Protein AF-A0A927AW63-F1 (afdb_monomer_lite)

Structure (mmCIF, N/CA/C/O backbone):
data_AF-A0A927AW63-F1
#
_entry.id   AF-A0A927AW63-F1
#
loop_
_atom_site.group_PDB
_atom_site.id
_atom_site.type_symbol
_atom_site.label_atom_id
_atom_site.label_alt_id
_atom_site.label_comp_id
_atom_site.label_asym_id
_atom_site.label_entity_id
_atom_site.label_seq_id
_atom_site.pdbx_PDB_ins_code
_atom_site.Cartn_x
_atom_site.Cartn_y
_atom_site.Cartn_z
_atom_site.occupancy
_atom_site.B_iso_or_equiv
_atom_site.auth_seq_id
_atom_site.auth_comp_id
_atom_site.auth_asym_id
_atom_site.auth_atom_id
_atom_site.pdbx_PDB_model_num
ATOM 1 N N . MET A 1 1 ? 2.788 12.772 -14.347 1.00 64.94 1 MET A N 1
ATOM 2 C CA . MET A 1 1 ? 1.339 12.823 -13.992 1.00 64.94 1 MET A CA 1
ATOM 3 C C . MET A 1 1 ? 0.908 11.508 -13.335 1.00 64.94 1 MET A C 1
ATOM 5 O O . MET A 1 1 ? 1.281 10.463 -13.858 1.00 64.94 1 MET A O 1
ATOM 9 N N . ARG A 1 2 ? 0.151 11.534 -12.219 1.00 78.81 2 ARG A N 1
ATOM 10 C CA . ARG A 1 2 ? -0.370 10.318 -11.545 1.00 78.81 2 ARG A CA 1
ATOM 11 C C . ARG A 1 2 ? -1.381 9.602 -12.442 1.00 78.81 2 ARG A C 1
ATOM 13 O O . ARG A 1 2 ? -2.385 10.208 -12.834 1.00 78.81 2 ARG A O 1
ATOM 20 N N . VAL A 1 3 ? -1.120 8.336 -12.755 1.00 77.12 3 VAL A N 1
ATOM 21 C CA . VAL A 1 3 ? -1.904 7.550 -13.724 1.00 77.12 3 VAL A CA 1
ATOM 22 C C . VAL A 1 3 ? -2.997 6.714 -13.101 1.00 77.12 3 VAL A C 1
ATOM 24 O O . VAL A 1 3 ? -3.952 6.364 -13.788 1.00 77.12 3 VAL A O 1
ATOM 27 N N . ASN A 1 4 ? -2.878 6.386 -11.823 1.00 77.88 4 ASN A N 1
ATOM 28 C CA . ASN A 1 4 ? -3.846 5.562 -11.129 1.00 77.88 4 ASN A CA 1
ATOM 29 C C . ASN A 1 4 ? -4.798 6.407 -10.276 1.00 77.88 4 ASN A C 1
ATOM 31 O O . ASN A 1 4 ? -4.493 7.543 -9.895 1.00 77.88 4 ASN A O 1
ATOM 35 N N . ARG A 1 5 ? -5.994 5.868 -10.021 1.00 74.25 5 ARG A N 1
ATOM 36 C CA . ARG A 1 5 ? -6.869 6.401 -8.971 1.00 74.25 5 ARG A CA 1
ATOM 37 C C . ARG A 1 5 ? -6.217 6.176 -7.605 1.00 74.25 5 ARG A C 1
ATOM 39 O O . ARG A 1 5 ? -5.290 5.363 -7.515 1.00 74.25 5 ARG A O 1
ATOM 46 N N . PRO A 1 6 ? -6.693 6.864 -6.560 1.00 68.94 6 PRO A N 1
ATOM 47 C CA . PRO A 1 6 ? -5.995 6.813 -5.302 1.00 68.94 6 PRO A CA 1
ATOM 48 C C . PRO A 1 6 ? -5.941 5.417 -4.689 1.00 68.94 6 PRO A C 1
ATOM 50 O O . PRO A 1 6 ? -6.912 4.665 -4.680 1.00 68.94 6 PRO A O 1
ATOM 53 N N . ASN A 1 7 ? -4.753 5.077 -4.222 1.00 75.69 7 ASN A N 1
ATOM 54 C CA . ASN A 1 7 ? -4.377 3.830 -3.582 1.00 75.69 7 ASN A CA 1
ATOM 55 C C . ASN A 1 7 ? -3.157 4.122 -2.692 1.00 75.69 7 ASN A C 1
ATOM 57 O O . ASN A 1 7 ? -2.579 5.206 -2.776 1.00 75.69 7 ASN A O 1
ATOM 61 N N . LEU A 1 8 ? -2.754 3.168 -1.850 1.00 80.94 8 LEU A N 1
ATOM 62 C CA . LEU A 1 8 ? -1.583 3.367 -0.987 1.00 80.94 8 LEU A CA 1
ATOM 63 C C . LEU A 1 8 ? -0.296 3.613 -1.792 1.00 80.94 8 LEU A C 1
ATOM 65 O O . LEU A 1 8 ? 0.482 4.485 -1.424 1.00 80.94 8 LEU A O 1
ATOM 69 N N . LEU A 1 9 ? -0.083 2.882 -2.893 1.00 84.19 9 LEU A N 1
ATOM 70 C CA . LEU A 1 9 ? 1.076 3.061 -3.774 1.00 84.19 9 LEU A CA 1
ATOM 71 C C . LEU A 1 9 ? 0.678 3.767 -5.074 1.00 84.19 9 LEU A C 1
ATOM 73 O O . LEU A 1 9 ? 0.210 3.125 -6.020 1.00 84.19 9 LEU A O 1
ATOM 77 N N . SER A 1 10 ? 0.888 5.080 -5.130 1.00 83.44 10 SER A N 1
ATOM 78 C CA . SER A 1 10 ? 0.665 5.887 -6.335 1.00 83.44 10 SER A CA 1
ATOM 79 C C . SER A 1 10 ? 1.634 5.520 -7.457 1.00 83.44 10 SER A C 1
ATOM 81 O O . SER A 1 10 ? 2.796 5.215 -7.200 1.00 83.44 10 SER A O 1
ATOM 83 N N . TRP A 1 11 ? 1.163 5.617 -8.700 1.00 85.31 11 TRP A N 1
ATOM 84 C CA . TRP A 1 11 ? 1.951 5.376 -9.907 1.00 85.31 11 TRP A CA 1
ATOM 85 C C . TRP A 1 11 ? 1.859 6.564 -10.861 1.00 85.31 11 TRP A C 1
ATOM 87 O O . TRP A 1 11 ? 0.806 7.194 -11.008 1.00 85.31 11 TRP A O 1
ATOM 97 N N . TYR A 1 12 ? 2.951 6.840 -11.561 1.00 86.06 12 TYR A N 1
ATOM 98 C CA . TYR A 1 12 ? 3.107 7.959 -12.481 1.00 86.06 12 TYR A CA 1
ATOM 99 C C . TYR A 1 12 ? 3.615 7.439 -13.830 1.00 86.06 12 TYR A C 1
ATOM 101 O O . TYR A 1 12 ? 4.414 6.510 -13.875 1.00 86.06 12 TYR A O 1
ATOM 109 N N . ASN A 1 13 ? 3.138 8.017 -14.936 1.00 81.44 13 ASN A N 1
ATOM 110 C CA . ASN A 1 13 ? 3.731 7.753 -16.250 1.00 81.44 13 ASN A CA 1
ATOM 111 C C . ASN A 1 13 ? 4.994 8.600 -16.382 1.00 81.44 13 ASN A C 1
ATOM 113 O O . ASN A 1 13 ? 4.913 9.822 -16.201 1.00 81.44 13 ASN A O 1
ATOM 117 N N . THR A 1 14 ? 6.108 7.991 -16.764 1.00 67.38 14 THR A N 1
ATOM 118 C CA . THR A 1 14 ? 7.265 8.723 -17.282 1.00 67.38 14 THR A CA 1
ATOM 119 C C . THR A 1 14 ? 7.054 8.963 -18.773 1.00 67.38 14 THR A C 1
ATOM 121 O O . THR A 1 14 ? 7.682 8.342 -19.623 1.00 67.38 14 THR A O 1
ATOM 124 N N . ALA A 1 15 ? 6.158 9.894 -19.112 1.00 54.22 15 ALA A N 1
ATOM 125 C CA . ALA A 1 15 ? 6.388 10.657 -20.338 1.00 54.22 15 ALA A CA 1
ATOM 126 C C . ALA A 1 15 ? 7.723 11.414 -20.161 1.00 54.22 15 ALA A C 1
ATOM 128 O O . ALA A 1 15 ? 8.072 11.695 -19.010 1.00 54.22 15 ALA A O 1
ATOM 129 N N . PRO A 1 16 ? 8.483 11.729 -21.227 1.00 40.88 16 PRO A N 1
ATOM 130 C CA . PRO A 1 16 ? 9.688 12.543 -21.105 1.00 40.88 16 PRO A CA 1
ATOM 131 C C . PRO A 1 16 ? 9.292 13.933 -20.598 1.00 40.88 16 PRO A C 1
ATOM 133 O O . PRO A 1 16 ? 8.951 14.829 -21.363 1.00 40.88 16 PRO A O 1
ATOM 136 N N . ASP A 1 17 ? 9.272 14.081 -19.281 1.00 38.41 17 ASP A N 1
ATOM 137 C CA . ASP A 1 17 ? 9.046 15.333 -18.593 1.00 38.41 17 ASP A CA 1
ATOM 138 C C . ASP A 1 17 ? 10.437 15.916 -18.347 1.00 38.41 17 ASP A C 1
ATOM 140 O O . ASP A 1 17 ? 11.196 15.445 -17.503 1.00 38.41 17 ASP A O 1
ATOM 144 N N . THR A 1 18 ? 10.820 16.896 -19.168 1.00 38.38 18 THR A N 1
ATOM 145 C CA . THR A 1 18 ? 12.097 17.624 -19.056 1.00 38.38 18 THR A CA 1
ATOM 146 C C . THR A 1 18 ? 12.129 18.559 -17.848 1.00 38.38 18 THR A C 1
ATOM 148 O O . THR A 1 18 ? 13.105 19.281 -17.642 1.00 38.38 18 THR A O 1
ATOM 151 N N . THR A 1 19 ? 11.053 18.593 -17.065 1.00 37.53 19 THR A N 1
ATOM 152 C CA . THR A 1 19 ? 10.973 19.375 -15.842 1.00 37.53 19 THR A CA 1
ATOM 153 C C . THR A 1 19 ? 11.845 18.703 -14.789 1.00 37.53 19 THR A C 1
ATOM 155 O O . THR A 1 19 ? 11.589 17.571 -14.380 1.00 37.53 19 THR A O 1
ATOM 158 N N . SER A 1 20 ? 12.899 19.390 -14.351 1.00 33.84 20 SER A N 1
ATOM 159 C CA . SER A 1 20 ? 13.714 18.941 -13.228 1.00 33.84 20 SER A CA 1
ATOM 160 C C . SER A 1 20 ? 12.808 18.646 -12.033 1.00 33.84 20 SER A C 1
ATOM 162 O O . SER A 1 20 ? 12.012 19.489 -11.610 1.00 33.84 20 SER A O 1
ATOM 164 N N . LEU A 1 21 ? 12.915 17.423 -11.505 1.00 36.47 21 LEU A N 1
ATOM 165 C CA . LEU A 1 21 ? 12.185 17.017 -10.311 1.00 36.47 21 LEU A CA 1
ATOM 166 C C . LEU A 1 21 ? 12.480 18.026 -9.186 1.00 36.47 21 LEU A C 1
ATOM 168 O O . LEU A 1 21 ? 13.644 18.402 -9.004 1.00 36.47 21 LEU A O 1
ATOM 172 N N . PRO A 1 22 ? 11.466 18.485 -8.432 1.00 32.94 22 PRO A N 1
ATOM 173 C CA . PRO A 1 22 ? 11.695 19.390 -7.319 1.00 32.94 22 PRO A CA 1
ATOM 174 C C . PRO A 1 22 ? 12.711 18.784 -6.346 1.00 32.94 22 PRO A C 1
ATOM 176 O O . PRO A 1 22 ? 12.619 17.623 -5.942 1.00 32.94 22 PRO A O 1
ATOM 179 N N . THR A 1 23 ? 13.705 19.594 -5.987 1.00 32.44 23 THR A N 1
ATOM 180 C CA . THR A 1 23 ? 14.792 19.230 -5.081 1.00 32.44 23 THR A CA 1
ATOM 181 C C . THR A 1 23 ? 14.291 18.812 -3.699 1.00 32.44 23 THR A C 1
ATOM 183 O O . THR A 1 23 ? 13.334 19.363 -3.155 1.00 32.44 23 THR A O 1
ATOM 186 N N . PHE A 1 24 ? 15.014 17.843 -3.140 1.00 35.22 24 PHE A N 1
ATOM 187 C CA . PHE A 1 24 ? 14.867 17.206 -1.833 1.00 35.22 24 PHE A CA 1
ATOM 188 C C . PHE A 1 24 ? 14.360 18.134 -0.708 1.00 35.22 24 PHE A C 1
ATOM 190 O O . PHE A 1 24 ? 15.001 19.133 -0.383 1.00 35.22 24 PHE A O 1
ATOM 197 N N . ARG A 1 25 ? 13.272 17.738 -0.027 1.00 42.78 25 ARG A N 1
ATOM 198 C CA . ARG A 1 25 ? 13.030 18.128 1.373 1.00 42.78 25 ARG A CA 1
ATOM 199 C C . ARG A 1 25 ? 13.503 16.981 2.267 1.00 42.78 25 ARG A C 1
ATOM 201 O O . ARG A 1 25 ? 13.166 15.825 2.031 1.00 42.78 25 ARG A O 1
ATOM 208 N N . SER A 1 26 ? 14.266 17.286 3.313 1.00 38.34 26 SER A N 1
ATOM 209 C CA . SER A 1 26 ? 14.768 16.297 4.283 1.00 38.34 26 SER A CA 1
ATOM 210 C C . SER A 1 26 ? 13.676 15.463 4.957 1.00 38.34 26 SER A C 1
ATOM 212 O O . SER A 1 26 ? 13.957 14.363 5.426 1.00 38.34 26 SER A O 1
ATOM 214 N N . ASP A 1 27 ? 12.432 15.943 4.939 1.00 47.03 27 ASP A N 1
ATOM 215 C CA . ASP A 1 27 ? 11.286 15.297 5.576 1.00 47.03 27 ASP A CA 1
ATOM 216 C C . ASP A 1 27 ? 10.521 14.310 4.674 1.00 47.03 27 ASP A C 1
ATOM 218 O O . ASP A 1 27 ? 9.652 13.597 5.172 1.00 47.03 27 ASP A O 1
ATOM 222 N N . CYS A 1 28 ? 10.859 14.191 3.380 1.00 50.50 28 CYS A N 1
ATOM 223 C CA . CYS A 1 28 ? 10.163 13.290 2.443 1.00 50.50 28 CYS A CA 1
ATOM 224 C C . CYS A 1 28 ? 10.244 11.807 2.840 1.00 50.50 28 CYS A C 1
ATOM 226 O O . CYS A 1 28 ? 9.357 11.036 2.490 1.00 50.50 28 CYS A O 1
ATOM 228 N N . ARG A 1 29 ? 11.275 11.400 3.598 1.00 56.09 29 ARG A N 1
ATOM 229 C CA . ARG A 1 29 ? 11.412 10.017 4.097 1.00 56.09 29 ARG A CA 1
ATOM 230 C C . ARG A 1 29 ? 10.207 9.590 4.936 1.00 56.09 29 ARG A C 1
ATOM 232 O O . ARG A 1 29 ? 9.755 8.460 4.838 1.00 56.09 29 ARG A O 1
ATOM 239 N N . LYS A 1 30 ? 9.643 10.507 5.730 1.00 56.97 30 LYS A N 1
ATOM 240 C CA . LYS A 1 30 ? 8.526 10.208 6.643 1.00 56.97 30 LYS A CA 1
ATOM 241 C C . LYS A 1 30 ? 7.179 10.037 5.936 1.00 56.97 30 LYS A C 1
ATOM 243 O O . LYS A 1 30 ? 6.277 9.461 6.540 1.00 56.97 30 LYS A O 1
ATOM 248 N N . ALA A 1 31 ? 7.087 10.491 4.685 1.00 59.59 31 ALA A N 1
ATOM 249 C CA . ALA A 1 31 ? 5.899 10.415 3.842 1.00 59.59 31 ALA A CA 1
ATOM 250 C C . ALA A 1 31 ? 5.921 9.237 2.852 1.00 59.59 31 ALA A C 1
ATOM 252 O O . ALA A 1 31 ? 4.933 9.009 2.165 1.00 59.59 31 ALA A O 1
ATOM 253 N N . ALA A 1 32 ? 7.022 8.487 2.770 1.00 75.00 32 ALA A N 1
ATOM 254 C CA . ALA A 1 32 ? 7.127 7.324 1.898 1.00 75.00 32 ALA A CA 1
ATOM 255 C C . ALA A 1 32 ? 6.465 6.084 2.523 1.00 75.00 32 ALA A C 1
ATOM 257 O O . ALA A 1 32 ? 6.460 5.908 3.748 1.00 75.00 32 ALA A O 1
ATOM 258 N N . LEU A 1 33 ? 5.960 5.182 1.675 1.00 87.50 33 LEU A N 1
ATOM 259 C CA . LEU A 1 33 ? 5.702 3.807 2.108 1.00 87.50 33 LEU A CA 1
ATOM 260 C C . LEU A 1 33 ? 7.023 3.134 2.489 1.00 87.50 33 LEU A C 1
ATOM 262 O O . LEU A 1 33 ? 8.087 3.525 2.018 1.00 87.50 33 LEU A O 1
ATOM 266 N N . ILE A 1 34 ? 6.956 2.114 3.335 1.00 90.81 34 ILE A N 1
ATOM 267 C CA . ILE A 1 34 ? 8.130 1.373 3.793 1.00 90.81 34 ILE A CA 1
ATOM 268 C C . ILE A 1 34 ? 8.188 0.023 3.089 1.00 90.81 34 ILE A C 1
ATOM 270 O O . ILE A 1 34 ? 7.161 -0.607 2.854 1.00 90.81 34 ILE A O 1
ATOM 274 N N . THR A 1 35 ? 9.401 -0.444 2.833 1.00 93.94 35 THR A N 1
ATOM 275 C CA . THR A 1 35 ? 9.707 -1.853 2.588 1.00 93.94 35 THR A CA 1
ATOM 276 C C . THR A 1 35 ? 11.014 -2.215 3.303 1.00 93.94 35 THR A C 1
ATOM 278 O O . THR A 1 35 ? 11.728 -1.346 3.807 1.00 93.94 35 THR A O 1
ATOM 281 N N . TYR A 1 36 ? 11.351 -3.495 3.358 1.00 93.69 36 TYR A N 1
ATOM 282 C CA . TYR A 1 36 ? 12.682 -3.967 3.741 1.00 93.69 36 TYR A CA 1
ATOM 283 C C . TYR A 1 36 ? 13.119 -5.098 2.804 1.00 93.69 36 TYR A C 1
ATOM 285 O O . TYR A 1 36 ? 12.289 -5.674 2.102 1.00 93.69 36 TYR A O 1
ATOM 293 N N . ILE A 1 37 ? 14.412 -5.421 2.789 1.00 94.94 37 ILE A N 1
ATOM 294 C CA . ILE A 1 37 ? 14.987 -6.475 1.935 1.00 94.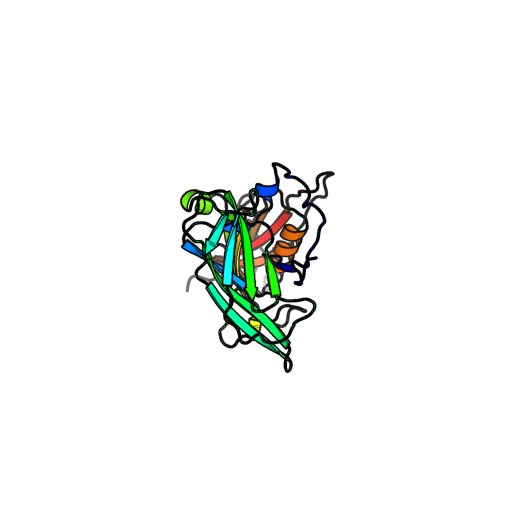94 37 ILE A CA 1
ATOM 295 C C . ILE A 1 37 ? 14.237 -7.803 2.131 1.00 94.94 37 ILE A C 1
ATOM 297 O O . ILE A 1 37 ? 14.070 -8.278 3.255 1.00 94.94 37 ILE A O 1
ATOM 301 N N . GLY A 1 38 ? 13.780 -8.410 1.036 1.00 93.75 38 GLY A N 1
ATOM 302 C CA . GLY A 1 38 ? 13.005 -9.651 1.052 1.00 93.75 38 GLY A CA 1
ATOM 303 C C . GLY A 1 38 ? 11.518 -9.490 1.403 1.00 93.75 38 GLY A C 1
ATOM 304 O O . GLY A 1 38 ? 10.794 -10.484 1.448 1.00 93.75 38 GLY A O 1
ATOM 305 N N . GLU A 1 39 ? 11.022 -8.274 1.649 1.00 94.62 39 GLU A N 1
ATOM 306 C CA . GLU A 1 39 ? 9.583 -8.029 1.759 1.00 94.62 39 GLU A CA 1
ATOM 307 C C . GLU A 1 39 ? 8.920 -8.038 0.377 1.00 94.62 39 GLU A C 1
ATOM 309 O O . GLU A 1 39 ? 9.427 -7.456 -0.583 1.00 94.62 39 GLU A O 1
ATOM 314 N N . VAL A 1 40 ? 7.759 -8.691 0.286 1.00 94.81 40 VAL A N 1
ATOM 315 C CA . VAL A 1 40 ? 6.933 -8.690 -0.923 1.00 94.81 40 VAL A CA 1
ATOM 316 C C . VAL A 1 40 ? 5.905 -7.568 -0.835 1.00 94.81 40 VAL A C 1
ATOM 318 O O . VAL A 1 40 ? 5.049 -7.569 0.055 1.00 94.81 40 VAL A O 1
ATOM 321 N N . THR A 1 41 ? 5.958 -6.657 -1.802 1.00 94.88 41 THR A N 1
ATOM 322 C CA . THR A 1 41 ? 4.900 -5.678 -2.070 1.00 94.88 41 THR A CA 1
ATOM 323 C C . THR A 1 41 ? 3.932 -6.273 -3.082 1.00 94.88 41 THR A C 1
ATOM 325 O O . THR A 1 41 ? 4.355 -6.689 -4.157 1.00 94.88 41 THR A O 1
ATOM 328 N N . GLN A 1 42 ? 2.638 -6.306 -2.763 1.00 93.94 42 GLN A N 1
ATOM 329 C CA . GLN A 1 42 ? 1.595 -6.729 -3.704 1.00 93.94 42 GLN A CA 1
ATOM 330 C C . GLN A 1 42 ? 0.702 -5.549 -4.027 1.00 93.94 42 GLN A C 1
ATOM 332 O O . GLN A 1 42 ? 0.172 -4.898 -3.128 1.00 93.94 42 GLN A O 1
ATOM 337 N N . PHE A 1 43 ? 0.533 -5.261 -5.308 1.00 91.69 43 PHE A N 1
ATOM 338 C CA . PHE A 1 43 ? -0.163 -4.066 -5.748 1.00 91.69 43 PHE A CA 1
ATOM 339 C C . PHE A 1 43 ? -1.143 -4.366 -6.874 1.00 91.69 43 PHE A C 1
ATOM 341 O O . PHE A 1 43 ? -1.054 -5.376 -7.569 1.00 91.69 43 PHE A O 1
ATOM 348 N N . TYR A 1 44 ? -2.067 -3.435 -7.061 1.00 89.88 44 TYR A N 1
ATOM 349 C CA . TYR A 1 44 ? -2.925 -3.356 -8.228 1.00 89.88 44 TYR A CA 1
ATOM 350 C C . TYR A 1 44 ? -2.905 -1.913 -8.739 1.00 89.88 44 TYR A C 1
ATOM 352 O O . TYR A 1 44 ? -3.168 -0.968 -7.982 1.00 89.88 44 TYR A O 1
ATOM 360 N N . MET A 1 45 ? -2.572 -1.722 -10.015 1.00 89.06 45 MET A N 1
ATOM 361 C CA . MET A 1 45 ? -2.553 -0.410 -10.659 1.00 89.06 45 MET A CA 1
ATOM 362 C C . MET A 1 45 ? -3.921 -0.113 -11.241 1.00 89.06 45 MET A C 1
ATOM 364 O O . MET A 1 45 ? -4.206 -0.403 -12.396 1.00 89.06 45 MET A O 1
ATOM 368 N N . ASN A 1 46 ? -4.773 0.527 -10.450 1.00 84.00 46 ASN A N 1
ATOM 369 C CA . ASN A 1 46 ? -6.070 0.956 -10.944 1.00 84.00 46 ASN A CA 1
ATOM 370 C C . ASN A 1 46 ? -5.943 2.214 -11.821 1.00 84.00 46 ASN A C 1
ATOM 372 O O . ASN A 1 46 ? -6.124 3.338 -11.340 1.00 84.00 46 ASN A O 1
ATOM 376 N N . LEU A 1 47 ? -5.577 2.027 -13.090 1.00 85.00 47 LEU A N 1
ATOM 377 C CA . LEU A 1 47 ? -5.337 3.114 -14.034 1.00 85.00 47 LEU A CA 1
ATOM 378 C C . LEU A 1 47 ? -6.617 3.931 -14.258 1.00 85.00 47 LEU A C 1
ATOM 380 O O . LEU A 1 47 ? -7.715 3.391 -14.390 1.00 85.00 47 LEU A O 1
ATOM 384 N N . LYS A 1 48 ? -6.475 5.260 -14.318 1.00 80.81 48 LYS A N 1
ATOM 385 C CA . LYS A 1 48 ? -7.558 6.183 -14.700 1.00 80.81 48 LYS A CA 1
ATOM 386 C C . LYS A 1 48 ? -8.008 5.928 -16.135 1.00 80.81 48 LYS A C 1
ATOM 388 O O . LYS A 1 48 ? -9.201 5.952 -16.413 1.00 80.81 48 LYS A O 1
ATOM 393 N N . THR A 1 49 ? -7.034 5.650 -16.997 1.00 82.31 49 THR A N 1
ATOM 394 C CA . THR A 1 49 ? -7.224 5.238 -18.385 1.00 82.31 49 THR A CA 1
ATOM 395 C C . THR A 1 49 ? -6.495 3.910 -18.561 1.00 82.31 49 THR A C 1
ATOM 397 O O . THR A 1 49 ? -5.276 3.916 -18.768 1.00 82.31 49 THR A O 1
ATOM 400 N N . PRO A 1 50 ? -7.200 2.774 -18.406 1.00 82.38 50 PRO A N 1
ATOM 401 C CA . PRO A 1 50 ? -6.649 1.459 -18.700 1.00 82.38 50 PRO A CA 1
ATOM 402 C C . PRO A 1 50 ? -6.095 1.429 -20.133 1.00 82.38 50 PRO A C 1
ATOM 404 O O . PRO A 1 50 ? -6.515 2.213 -20.987 1.00 82.38 50 PRO A O 1
ATOM 407 N N . GLY A 1 51 ? -5.102 0.585 -20.405 1.00 78.75 51 GLY A N 1
ATOM 408 C CA . GLY A 1 51 ? -4.480 0.545 -21.733 1.00 78.75 51 GLY A CA 1
ATOM 409 C C . GLY A 1 51 ? -4.385 -0.850 -22.319 1.00 78.75 51 GLY A C 1
ATOM 410 O O . GLY A 1 51 ? -4.851 -1.783 -21.683 1.00 78.75 51 GLY A O 1
ATOM 411 N N . PRO A 1 52 ? -3.821 -1.004 -23.525 1.00 80.12 52 PRO A N 1
ATOM 412 C CA . PRO A 1 52 ? -3.797 -2.289 -24.188 1.00 80.12 52 PRO A CA 1
ATOM 413 C C . PRO A 1 52 ? -2.966 -3.300 -23.412 1.00 80.12 52 PRO A C 1
ATOM 415 O O . PRO A 1 52 ? -1.985 -2.945 -22.754 1.00 80.12 52 PRO A O 1
ATOM 418 N N . VAL A 1 53 ? -3.372 -4.560 -23.542 1.00 76.19 53 VAL A N 1
ATOM 419 C CA . VAL A 1 53 ? -2.575 -5.704 -23.109 1.00 76.19 53 VAL A CA 1
ATOM 420 C C . VAL A 1 53 ? -1.273 -5.689 -23.905 1.00 76.19 53 VAL A C 1
ATOM 422 O O . VAL A 1 53 ? -1.291 -5.591 -25.134 1.00 76.19 53 VAL A O 1
ATOM 425 N N . VAL A 1 54 ? -0.151 -5.747 -23.197 1.00 75.81 54 VAL A N 1
ATOM 426 C CA . VAL A 1 54 ? 1.187 -5.816 -23.789 1.00 75.81 54 VAL A CA 1
ATOM 427 C C . VAL A 1 54 ? 1.636 -7.275 -23.745 1.00 75.81 54 VAL A C 1
ATOM 429 O O . VAL A 1 54 ? 1.446 -7.932 -22.727 1.00 75.81 54 VAL A O 1
ATOM 432 N N . ALA A 1 55 ? 2.170 -7.791 -24.853 1.00 74.75 55 ALA A N 1
ATOM 433 C CA . ALA A 1 55 ? 2.603 -9.189 -24.953 1.00 74.75 55 ALA A CA 1
ATOM 434 C C . ALA A 1 55 ? 4.027 -9.430 -24.423 1.00 74.75 55 ALA A C 1
ATOM 436 O O . ALA A 1 55 ? 4.390 -10.574 -24.177 1.00 74.75 55 ALA A O 1
ATOM 437 N N . ASP A 1 56 ? 4.821 -8.366 -24.286 1.00 83.00 56 ASP A N 1
ATOM 438 C CA . ASP A 1 56 ? 6.197 -8.431 -23.789 1.00 83.00 56 ASP A CA 1
ATOM 439 C C . ASP A 1 56 ? 6.233 -8.795 -22.300 1.00 83.00 56 ASP A C 1
ATOM 441 O O . ASP A 1 56 ? 5.263 -8.551 -21.584 1.00 83.00 56 ASP A O 1
ATOM 445 N N . ASP A 1 57 ? 7.360 -9.309 -21.813 1.00 87.31 57 ASP A N 1
ATOM 446 C CA . ASP A 1 57 ? 7.578 -9.483 -20.377 1.00 87.31 57 ASP A CA 1
ATOM 447 C C . ASP A 1 57 ? 7.928 -8.134 -19.720 1.00 87.31 57 ASP A C 1
ATOM 449 O O . ASP A 1 57 ? 8.667 -7.330 -20.303 1.00 87.31 57 ASP A O 1
ATOM 453 N N . PRO A 1 58 ? 7.417 -7.844 -18.512 1.00 91.00 58 PRO A N 1
ATOM 454 C CA . PRO A 1 58 ? 7.775 -6.629 -17.804 1.00 91.00 58 PRO A CA 1
ATOM 455 C C . PRO A 1 58 ? 9.162 -6.728 -17.176 1.00 91.00 58 PRO A C 1
ATOM 457 O O . PRO A 1 58 ? 9.488 -7.691 -16.484 1.00 91.00 58 PRO A O 1
ATOM 460 N N . THR A 1 59 ? 9.926 -5.649 -17.291 1.00 92.69 59 THR A N 1
ATOM 461 C CA . THR A 1 59 ? 11.144 -5.432 -16.513 1.00 92.69 59 THR A CA 1
ATOM 462 C C . THR A 1 59 ? 10.817 -4.569 -15.304 1.00 92.69 59 THR A C 1
ATOM 464 O O . THR A 1 59 ? 10.299 -3.457 -15.437 1.00 92.69 59 THR A O 1
ATOM 467 N N . VAL A 1 60 ? 11.144 -5.060 -14.110 1.00 94.50 60 VAL A N 1
ATOM 468 C CA . VAL A 1 60 ? 10.972 -4.310 -12.864 1.00 94.50 60 VAL A CA 1
ATOM 469 C C . VAL A 1 60 ? 12.333 -3.990 -12.271 1.00 94.50 60 VAL A C 1
ATOM 471 O O . VAL A 1 60 ? 13.185 -4.862 -12.108 1.00 94.50 60 VAL A O 1
ATOM 474 N N . THR A 1 61 ? 12.534 -2.721 -11.930 1.00 95.00 61 THR A N 1
ATOM 475 C CA . THR A 1 61 ? 13.744 -2.245 -11.262 1.00 95.00 61 THR A CA 1
ATOM 476 C C . THR A 1 61 ? 13.395 -1.403 -10.044 1.00 95.00 61 THR A C 1
ATOM 478 O O . THR A 1 61 ? 12.365 -0.727 -9.991 1.00 95.00 61 THR A O 1
ATOM 481 N N . LEU A 1 62 ? 14.267 -1.450 -9.043 1.00 94.12 62 LEU A N 1
ATOM 482 C CA . LEU A 1 62 ? 14.244 -0.559 -7.896 1.00 94.12 62 LEU A CA 1
ATOM 483 C C . LEU A 1 62 ? 15.327 0.494 -8.112 1.00 94.12 62 LEU A C 1
ATOM 485 O O . LEU A 1 62 ? 16.509 0.158 -8.169 1.00 94.12 62 LEU A O 1
ATOM 489 N N . VAL A 1 63 ? 14.926 1.755 -8.260 1.00 91.56 63 VAL A N 1
ATOM 490 C CA . VAL A 1 63 ? 15.846 2.841 -8.621 1.00 91.56 63 VAL A CA 1
ATOM 491 C C . VAL A 1 63 ? 16.051 3.767 -7.434 1.00 91.56 63 VAL A C 1
ATOM 493 O O . VAL A 1 63 ? 15.086 4.216 -6.810 1.00 91.56 63 VAL A O 1
ATOM 496 N N . GLU A 1 64 ? 17.310 4.057 -7.104 1.00 88.81 64 GLU A N 1
ATOM 497 C CA . GLU A 1 64 ? 17.637 4.984 -6.021 1.00 88.81 64 GLU A CA 1
ATOM 498 C C . GLU A 1 64 ? 17.119 6.394 -6.343 1.00 88.81 64 GLU A C 1
ATOM 500 O O . GLU A 1 64 ? 17.460 6.996 -7.363 1.00 88.81 64 GLU A O 1
ATOM 505 N N . TYR A 1 65 ? 16.320 6.961 -5.435 1.00 82.38 65 TYR A N 1
ATOM 506 C CA . TYR A 1 65 ? 15.604 8.217 -5.663 1.00 82.38 65 TYR A CA 1
ATOM 507 C C . TYR A 1 65 ? 16.540 9.416 -5.881 1.00 82.38 65 TYR A C 1
ATOM 509 O O . TYR A 1 65 ? 16.199 10.354 -6.596 1.00 82.38 65 TYR A O 1
ATOM 517 N N . ARG A 1 66 ? 17.718 9.416 -5.240 1.00 75.62 66 ARG A N 1
ATOM 518 C CA . ARG A 1 66 ? 18.649 10.559 -5.254 1.00 75.62 66 ARG A CA 1
ATOM 519 C C . ARG A 1 66 ? 19.551 10.595 -6.474 1.00 75.62 66 ARG A C 1
ATOM 521 O O . ARG A 1 66 ? 19.806 11.670 -7.004 1.00 75.62 66 ARG A O 1
ATOM 528 N N . THR A 1 67 ? 20.089 9.445 -6.853 1.00 68.94 67 THR A N 1
ATOM 529 C CA . THR A 1 67 ? 21.076 9.351 -7.930 1.00 68.94 67 THR A CA 1
ATOM 530 C C . THR A 1 67 ? 20.408 9.047 -9.263 1.00 68.94 67 THR A C 1
ATOM 532 O O . THR A 1 67 ? 20.995 9.337 -10.300 1.00 68.94 67 THR A O 1
ATOM 535 N N . GLY A 1 68 ? 19.198 8.466 -9.251 1.00 65.81 68 GLY A N 1
ATOM 536 C CA . GLY A 1 68 ? 18.434 8.081 -10.441 1.00 65.81 68 GLY A CA 1
ATOM 537 C C . GLY A 1 68 ? 19.124 7.043 -11.334 1.00 65.81 68 GLY A C 1
ATOM 538 O O . GLY A 1 68 ? 18.548 6.641 -12.339 1.00 65.81 68 GLY A O 1
ATOM 539 N N . GLY A 1 69 ? 20.351 6.637 -10.991 1.00 60.59 69 GLY A N 1
ATOM 540 C CA . GLY A 1 69 ? 21.247 5.876 -11.855 1.00 60.59 69 GLY A CA 1
ATOM 541 C C . GLY A 1 69 ? 21.579 4.483 -11.335 1.00 60.59 69 GLY A C 1
ATOM 542 O O . GLY A 1 69 ? 21.928 3.621 -12.134 1.00 60.59 69 GLY A O 1
ATOM 543 N N . VAL A 1 70 ? 21.442 4.227 -10.028 1.00 73.00 70 VAL A N 1
ATOM 544 C CA . VAL A 1 70 ? 21.578 2.870 -9.484 1.00 73.00 70 VAL A CA 1
ATOM 545 C C . VAL A 1 70 ? 20.206 2.209 -9.516 1.00 73.00 70 VAL A C 1
ATOM 547 O O . VAL A 1 70 ? 19.342 2.504 -8.688 1.00 73.00 70 VAL A O 1
ATOM 550 N N . ALA A 1 71 ? 20.008 1.360 -10.520 1.00 84.50 71 ALA A N 1
ATOM 551 C CA . ALA A 1 71 ? 18.839 0.509 -10.667 1.00 84.50 71 ALA A CA 1
ATOM 552 C C . ALA A 1 71 ? 19.234 -0.935 -10.347 1.00 84.50 71 ALA A C 1
ATOM 554 O O . ALA A 1 71 ? 20.185 -1.460 -10.924 1.00 84.50 71 ALA A O 1
ATOM 555 N N . THR A 1 72 ? 18.499 -1.566 -9.440 1.00 92.12 72 THR A N 1
ATOM 556 C CA . THR A 1 72 ? 18.652 -2.989 -9.125 1.00 92.12 72 THR A CA 1
ATOM 557 C C . THR A 1 72 ? 17.484 -3.745 -9.737 1.00 92.12 72 THR A C 1
ATOM 559 O O . THR A 1 72 ? 16.338 -3.325 -9.570 1.00 92.12 72 THR A O 1
ATOM 562 N N . GLU A 1 73 ? 17.750 -4.841 -10.445 1.00 93.75 73 GLU A N 1
ATOM 563 C CA . GLU A 1 73 ? 16.691 -5.716 -10.955 1.00 93.75 73 GLU A CA 1
ATOM 564 C C . GLU A 1 73 ? 15.879 -6.322 -9.807 1.00 93.75 73 GLU A C 1
ATOM 566 O O . GLU A 1 73 ? 16.399 -6.653 -8.738 1.00 93.75 73 GLU A O 1
ATOM 571 N N . VAL A 1 74 ? 14.575 -6.438 -10.030 1.00 94.69 74 VAL A N 1
ATOM 572 C CA . VAL A 1 74 ? 13.603 -6.867 -9.030 1.00 94.69 74 VAL A CA 1
ATOM 573 C C . VAL A 1 74 ? 12.944 -8.142 -9.521 1.00 94.69 74 VAL A C 1
ATOM 575 O O . VAL A 1 74 ? 12.381 -8.175 -10.612 1.00 94.69 74 VAL A O 1
ATOM 578 N N . SER A 1 75 ? 12.946 -9.177 -8.682 1.00 93.94 75 SER A N 1
ATOM 579 C CA . SER A 1 75 ? 12.096 -10.342 -8.917 1.00 93.94 75 SER A CA 1
ATOM 580 C C . SER A 1 75 ? 10.638 -9.918 -8.761 1.00 93.94 75 SER A C 1
ATOM 582 O O . SER A 1 75 ? 10.209 -9.539 -7.666 1.00 93.94 75 SER A O 1
ATOM 584 N N . ALA A 1 76 ? 9.880 -9.991 -9.849 1.00 94.00 76 ALA A N 1
ATOM 585 C CA . ALA A 1 76 ? 8.478 -9.615 -9.885 1.00 94.00 76 ALA A CA 1
ATOM 586 C C . ALA A 1 76 ? 7.650 -10.668 -10.624 1.00 94.00 76 ALA A C 1
ATOM 588 O O . ALA A 1 76 ? 8.124 -11.293 -11.567 1.00 94.00 76 ALA A O 1
ATOM 589 N N . ASP A 1 77 ? 6.412 -10.837 -10.179 1.00 93.00 77 ASP A N 1
ATOM 590 C CA . ASP A 1 77 ? 5.390 -11.641 -10.844 1.00 93.00 77 ASP A CA 1
ATOM 591 C C . ASP A 1 77 ? 4.225 -10.706 -11.155 1.00 93.00 77 ASP A C 1
ATOM 593 O O . ASP A 1 77 ? 3.495 -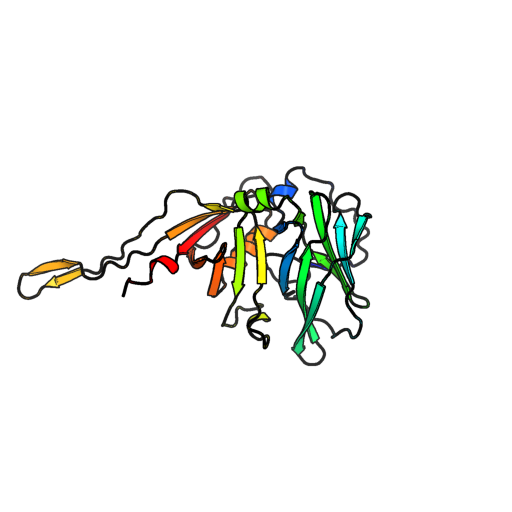10.298 -10.243 1.00 93.00 77 ASP A O 1
ATOM 597 N N . LEU A 1 78 ? 4.146 -10.267 -12.412 1.00 91.25 78 LEU A N 1
ATOM 598 C CA . LEU A 1 78 ? 3.199 -9.260 -12.872 1.00 91.25 78 LEU A CA 1
ATOM 599 C C . LEU A 1 78 ? 2.248 -9.850 -13.911 1.00 91.25 78 LEU A C 1
ATOM 601 O O . LEU A 1 78 ? 2.653 -10.583 -14.808 1.00 91.25 78 LEU A O 1
ATOM 605 N N . GLY A 1 79 ? 0.983 -9.454 -13.822 1.00 88.75 79 GLY A N 1
ATOM 606 C CA . GLY A 1 79 ? -0.070 -9.838 -14.750 1.00 88.75 79 GLY A CA 1
ATOM 607 C C . GLY A 1 79 ? -0.916 -8.651 -15.196 1.00 88.75 79 GLY A C 1
ATOM 608 O O . GLY A 1 79 ? -0.798 -7.527 -14.694 1.00 88.75 79 GLY A O 1
ATOM 609 N N . PHE A 1 80 ? -1.805 -8.928 -16.147 1.00 87.56 80 PHE A N 1
ATOM 610 C CA . PHE A 1 80 ? -2.829 -7.996 -16.595 1.00 87.56 80 PHE A CA 1
ATOM 611 C C . PHE A 1 80 ? -4.210 -8.482 -16.187 1.00 87.56 80 PHE A C 1
ATOM 613 O O . PHE A 1 80 ? -4.612 -9.599 -16.497 1.00 87.56 80 PHE A O 1
ATOM 620 N N . ASP A 1 81 ? -4.947 -7.600 -15.528 1.00 86.75 81 ASP A N 1
ATOM 621 C CA . ASP A 1 81 ? -6.381 -7.733 -15.331 1.00 86.75 81 ASP A CA 1
ATOM 622 C C . ASP A 1 81 ? -7.070 -7.200 -16.584 1.00 86.75 81 ASP A C 1
ATOM 624 O O . ASP A 1 81 ? -7.008 -5.994 -16.843 1.00 86.75 81 ASP A O 1
ATOM 628 N N . GLN A 1 82 ? -7.663 -8.072 -17.400 1.00 84.38 82 GLN A N 1
ATOM 629 C CA . GLN A 1 82 ? -8.394 -7.639 -18.584 1.00 84.38 82 GLN A CA 1
ATOM 630 C C . GLN A 1 82 ? -9.774 -7.123 -18.174 1.00 84.38 82 GLN A C 1
ATOM 632 O O . GLN A 1 82 ? -10.668 -7.877 -17.805 1.00 84.38 82 GLN A O 1
ATOM 637 N N . ILE A 1 83 ? -9.950 -5.810 -18.284 1.00 80.69 83 ILE A N 1
ATOM 638 C CA . ILE A 1 83 ? -11.142 -5.120 -17.791 1.00 80.69 83 ILE A CA 1
ATOM 639 C C . ILE A 1 83 ? -12.226 -5.080 -18.861 1.00 80.69 83 ILE A C 1
ATOM 641 O O . ILE A 1 83 ? -13.409 -5.226 -18.558 1.00 80.69 83 ILE A O 1
ATOM 645 N N . GLU A 1 84 ? -11.803 -4.864 -20.104 1.00 80.62 84 GLU A N 1
ATOM 646 C CA . GLU A 1 84 ? -12.629 -4.819 -21.308 1.00 80.62 84 GLU A CA 1
ATOM 647 C C . GLU A 1 84 ? -11.823 -5.387 -22.488 1.00 80.62 84 GLU A C 1
ATOM 649 O O . GLU A 1 84 ? -10.630 -5.692 -22.373 1.00 80.62 84 GLU A O 1
ATOM 654 N N . LEU A 1 85 ? -12.461 -5.567 -23.646 1.00 79.88 85 LEU A N 1
ATOM 655 C CA . LEU A 1 85 ? -11.774 -6.084 -24.827 1.00 79.88 85 LEU A CA 1
ATOM 656 C C . LEU A 1 85 ? -10.615 -5.156 -25.219 1.00 79.88 85 LEU A C 1
ATOM 658 O O . LEU A 1 85 ? -10.827 -4.010 -25.602 1.00 79.88 85 LEU A O 1
ATOM 662 N N . GLY A 1 86 ? -9.389 -5.674 -25.133 1.00 75.62 86 GLY A N 1
ATOM 663 C CA . GLY A 1 86 ? -8.188 -4.924 -25.485 1.00 75.62 86 GLY A CA 1
ATOM 664 C C . GLY A 1 86 ? -7.788 -3.848 -24.476 1.00 75.62 86 GLY A C 1
ATOM 665 O O . GLY A 1 86 ? -6.968 -3.007 -24.830 1.00 75.62 86 GLY A O 1
ATOM 666 N N . VAL A 1 87 ? -8.326 -3.856 -23.248 1.00 84.19 87 VAL A N 1
ATOM 667 C CA . VAL A 1 87 ? -7.945 -2.889 -22.212 1.00 84.19 87 VAL A CA 1
ATOM 668 C C . VAL A 1 87 ? -7.751 -3.553 -20.844 1.00 84.19 87 VAL A C 1
ATOM 670 O O . VAL A 1 87 ? -8.610 -4.305 -20.383 1.00 84.19 87 VAL A O 1
ATOM 673 N N . SER A 1 88 ? -6.632 -3.263 -20.178 1.00 86.31 88 SER A N 1
ATOM 674 C CA . SER A 1 88 ? -6.209 -3.897 -18.932 1.00 86.31 88 SER A CA 1
ATOM 675 C C . SER A 1 88 ? -5.581 -2.946 -17.909 1.00 86.31 88 SER A C 1
ATOM 677 O O . SER A 1 88 ? -5.138 -1.832 -18.226 1.00 86.31 88 SER A O 1
ATOM 679 N N . ASN A 1 89 ? -5.534 -3.422 -16.662 1.00 88.06 89 ASN A N 1
ATOM 680 C CA . ASN A 1 89 ? -4.751 -2.848 -15.571 1.00 88.06 89 ASN A CA 1
ATOM 681 C C . ASN A 1 89 ? -3.618 -3.806 -15.160 1.00 88.06 89 ASN A C 1
ATOM 683 O O . ASN A 1 89 ? -3.865 -5.004 -15.023 1.00 88.06 89 ASN A O 1
ATOM 687 N N . PRO A 1 90 ? -2.400 -3.301 -14.905 1.00 89.69 90 PRO A N 1
ATOM 688 C CA . PRO A 1 90 ? -1.332 -4.096 -14.309 1.00 89.69 90 PRO A CA 1
ATOM 689 C C . PRO A 1 90 ? -1.625 -4.453 -12.848 1.00 89.69 90 PRO A C 1
ATOM 691 O O . PRO A 1 90 ? -2.122 -3.626 -12.075 1.00 89.69 90 PRO A O 1
ATOM 694 N N . PHE A 1 91 ? -1.235 -5.649 -12.433 1.00 91.12 91 PHE A N 1
ATOM 695 C CA . PHE A 1 91 ? -1.202 -6.052 -11.030 1.00 91.12 91 PHE A CA 1
ATOM 696 C C . PHE A 1 91 ? -0.069 -7.043 -10.795 1.00 91.12 91 PHE A C 1
ATOM 698 O O . PHE A 1 91 ? 0.484 -7.585 -11.748 1.00 91.12 91 PHE A O 1
ATOM 705 N N . GLY A 1 92 ? 0.279 -7.281 -9.535 1.00 92.38 92 GLY A N 1
ATOM 706 C CA . GLY A 1 92 ? 1.232 -8.326 -9.201 1.00 92.38 92 GLY A CA 1
ATOM 707 C C . GLY A 1 92 ? 2.064 -8.037 -7.968 1.00 92.38 92 GLY A C 1
ATOM 708 O O . GLY A 1 92 ? 1.758 -7.166 -7.146 1.00 92.38 92 GLY A O 1
ATOM 709 N N . SER A 1 93 ? 3.138 -8.801 -7.841 1.00 94.69 93 SER A N 1
ATOM 710 C CA . SER A 1 93 ? 4.013 -8.779 -6.682 1.00 94.69 93 SER A CA 1
ATOM 711 C C . SER A 1 93 ? 5.450 -8.442 -7.053 1.00 94.69 93 SER A C 1
ATOM 713 O O . SER A 1 93 ? 5.924 -8.789 -8.129 1.00 94.69 93 SER A O 1
ATOM 715 N N . MET A 1 94 ? 6.138 -7.744 -6.154 1.00 95.75 94 MET A N 1
ATOM 716 C CA . MET A 1 94 ? 7.543 -7.363 -6.288 1.00 95.75 94 MET A CA 1
ATOM 717 C C . MET A 1 94 ? 8.260 -7.691 -4.984 1.00 95.75 94 MET A C 1
ATOM 719 O O . MET A 1 94 ? 7.794 -7.301 -3.909 1.00 95.75 94 MET A O 1
ATOM 723 N N . LEU A 1 95 ? 9.383 -8.399 -5.074 1.00 96.56 95 LEU A N 1
ATOM 724 C CA . LEU A 1 95 ? 10.244 -8.703 -3.935 1.00 96.56 95 LEU A CA 1
ATOM 725 C C . LEU A 1 95 ? 11.320 -7.627 -3.801 1.00 96.56 95 LEU A C 1
ATOM 727 O O . LEU A 1 95 ? 12.090 -7.413 -4.733 1.00 96.56 95 LEU A O 1
ATOM 731 N N . CYS A 1 96 ? 11.422 -6.980 -2.640 1.00 95.62 96 CYS A N 1
ATOM 732 C CA . CYS A 1 96 ? 12.504 -6.032 -2.389 1.00 95.62 96 CYS A CA 1
ATOM 733 C C . CYS A 1 96 ? 13.874 -6.725 -2.492 1.00 95.62 96 CYS A C 1
ATOM 735 O O . CYS A 1 96 ? 14.137 -7.631 -1.693 1.00 95.62 96 CYS A O 1
ATOM 737 N N . PRO A 1 97 ? 14.741 -6.322 -3.443 1.00 95.81 97 PRO A N 1
ATOM 738 C CA . PRO A 1 97 ? 16.060 -6.916 -3.608 1.00 95.81 97 PRO A CA 1
ATOM 739 C C . PRO A 1 97 ? 17.000 -6.503 -2.469 1.00 95.81 97 PRO A C 1
ATOM 741 O O . PRO A 1 97 ? 16.671 -5.640 -1.650 1.00 95.81 97 PRO A O 1
ATOM 744 N N . ASP A 1 98 ? 18.176 -7.128 -2.426 1.00 94.38 98 ASP A N 1
ATOM 745 C CA . ASP A 1 98 ? 19.248 -6.777 -1.492 1.00 94.38 98 ASP A CA 1
ATOM 746 C C . ASP A 1 98 ? 19.876 -5.433 -1.893 1.00 94.38 98 ASP A C 1
ATOM 748 O O . ASP A 1 98 ? 20.666 -5.341 -2.833 1.00 94.38 98 ASP A O 1
ATOM 752 N N . VAL A 1 99 ? 19.446 -4.364 -1.223 1.00 92.62 99 VAL A N 1
ATOM 753 C CA . VAL A 1 99 ? 19.910 -2.989 -1.436 1.00 92.62 99 VAL A CA 1
ATOM 754 C C . VAL A 1 99 ? 20.127 -2.301 -0.099 1.00 92.62 99 VAL A C 1
ATOM 756 O O . VAL A 1 99 ? 19.497 -2.632 0.905 1.00 92.62 99 VAL A O 1
ATOM 759 N N . VAL A 1 100 ? 21.001 -1.300 -0.084 1.00 91.62 100 VAL A N 1
ATOM 760 C CA . VAL A 1 100 ? 21.240 -0.510 1.126 1.00 91.62 100 VAL A CA 1
ATOM 761 C C . VAL A 1 100 ? 19.977 0.253 1.557 1.00 91.62 100 VAL A C 1
ATOM 763 O O . VAL A 1 100 ? 19.193 0.679 0.707 1.00 91.62 100 VAL A O 1
ATOM 766 N N . PRO A 1 101 ? 19.768 0.479 2.868 1.00 91.19 101 PRO A N 1
ATOM 767 C CA . PRO A 1 101 ? 18.684 1.329 3.340 1.00 91.19 101 PRO A CA 1
ATOM 768 C C . PRO A 1 101 ? 18.731 2.728 2.717 1.00 91.19 101 PRO A C 1
ATOM 770 O O . PRO A 1 101 ? 19.780 3.376 2.661 1.00 91.19 101 PRO A O 1
ATOM 773 N N . GLY A 1 102 ? 17.584 3.222 2.262 1.00 89.12 102 GLY A N 1
ATOM 774 C CA . GLY A 1 102 ? 17.519 4.451 1.487 1.00 89.12 102 GLY A CA 1
ATOM 775 C C . GLY A 1 102 ? 16.137 4.744 0.923 1.00 89.12 102 GLY A C 1
ATOM 776 O O . GLY A 1 102 ? 15.160 4.068 1.226 1.00 89.12 102 GLY A O 1
ATOM 777 N N . LEU A 1 103 ? 16.054 5.787 0.100 1.00 89.06 103 LEU A N 1
ATOM 778 C CA . LEU A 1 103 ? 14.819 6.179 -0.575 1.00 89.06 103 LEU A CA 1
ATOM 779 C C . LEU A 1 103 ? 14.903 5.764 -2.044 1.00 89.06 103 LEU A C 1
ATOM 781 O O . LEU A 1 103 ? 15.868 6.109 -2.728 1.00 89.06 103 LEU A O 1
ATOM 785 N N . TYR A 1 104 ? 13.882 5.065 -2.518 1.00 90.94 104 TYR A N 1
ATOM 786 C CA . TYR A 1 104 ? 13.806 4.455 -3.840 1.00 90.94 104 TYR A CA 1
ATOM 787 C C . TYR A 1 104 ? 12.435 4.703 -4.473 1.00 90.94 104 TYR A C 1
ATOM 789 O O . TYR A 1 104 ? 11.535 5.260 -3.847 1.00 90.94 104 TYR A O 1
ATOM 797 N N . TYR A 1 105 ? 12.263 4.274 -5.715 1.00 91.44 105 TYR A N 1
ATOM 798 C CA . TYR A 1 105 ? 10.957 4.079 -6.337 1.00 91.44 105 TYR A CA 1
ATOM 799 C C . TYR A 1 105 ? 10.986 2.809 -7.188 1.00 91.44 105 TYR A C 1
ATOM 801 O O . TYR A 1 105 ? 12.027 2.437 -7.736 1.00 91.44 105 TYR A O 1
ATOM 809 N N . TRP A 1 106 ? 9.840 2.144 -7.304 1.00 93.19 106 TRP A N 1
ATOM 810 C CA . TRP A 1 106 ? 9.671 1.051 -8.253 1.00 93.19 106 TRP A CA 1
ATOM 811 C C . TRP A 1 106 ? 9.543 1.626 -9.655 1.00 93.19 106 TRP A C 1
ATOM 813 O O . TRP A 1 106 ? 8.797 2.585 -9.862 1.00 93.19 106 TRP A O 1
ATOM 823 N N . LYS A 1 107 ? 10.233 1.028 -10.619 1.00 93.06 107 LYS A N 1
ATOM 824 C CA . LYS A 1 107 ? 10.090 1.321 -12.040 1.00 93.06 107 LYS A CA 1
ATOM 825 C C . LYS A 1 107 ? 9.685 0.040 -12.758 1.00 93.06 107 LYS A C 1
ATOM 827 O O . LYS A 1 107 ? 10.391 -0.960 -12.677 1.00 93.06 107 LYS A O 1
ATOM 832 N N . ILE A 1 108 ? 8.554 0.089 -13.450 1.00 92.31 108 ILE A N 1
ATOM 833 C CA . ILE A 1 108 ? 8.051 -0.995 -14.294 1.00 92.31 108 ILE A CA 1
ATOM 834 C C . ILE A 1 108 ? 8.149 -0.529 -15.739 1.00 92.31 108 ILE A C 1
ATOM 836 O O . ILE A 1 108 ? 7.544 0.479 -16.103 1.00 92.31 108 ILE A O 1
ATOM 840 N N . GLU A 1 109 ? 8.892 -1.265 -16.552 1.00 90.94 109 GLU A N 1
ATOM 841 C CA . GLU A 1 109 ? 8.960 -1.110 -18.001 1.00 90.94 109 GLU A CA 1
ATOM 842 C C . GLU A 1 109 ? 8.256 -2.298 -18.643 1.00 90.94 109 GLU A C 1
ATOM 844 O O . GLU A 1 109 ? 8.653 -3.437 -18.439 1.00 90.94 109 GLU A O 1
ATOM 849 N N . TRP A 1 110 ? 7.184 -2.040 -19.388 1.00 88.62 110 TRP A N 1
ATOM 850 C CA . TRP A 1 110 ? 6.372 -3.083 -20.008 1.00 88.62 110 TRP A CA 1
ATOM 851 C C . TRP A 1 110 ? 6.044 -2.675 -21.445 1.00 88.62 110 TRP A C 1
ATOM 853 O O . TRP A 1 110 ? 5.182 -1.822 -21.691 1.00 88.62 110 TRP A O 1
ATOM 863 N N . GLY A 1 111 ? 6.794 -3.227 -22.401 1.00 85.50 111 GLY A N 1
ATOM 864 C CA . GLY A 1 111 ? 6.800 -2.760 -23.788 1.00 85.50 111 GLY A CA 1
ATOM 865 C C . GLY A 1 111 ? 7.186 -1.279 -23.880 1.00 85.50 111 GLY A C 1
ATOM 866 O O . GLY A 1 111 ? 8.207 -0.852 -23.348 1.00 85.50 111 GLY A O 1
ATOM 867 N N . SER A 1 112 ? 6.349 -0.457 -24.520 1.00 83.25 112 SER A N 1
ATOM 868 C CA . SER A 1 112 ? 6.598 0.987 -24.680 1.00 83.25 112 SER A CA 1
ATOM 869 C C . SER A 1 112 ? 6.182 1.843 -23.475 1.00 83.25 112 SER A C 1
ATOM 871 O O . SER A 1 112 ? 6.115 3.070 -23.586 1.00 83.25 112 SER A O 1
ATOM 873 N N . ARG A 1 113 ? 5.768 1.224 -22.366 1.00 84.94 113 ARG A N 1
ATOM 874 C CA . ARG A 1 113 ? 5.210 1.918 -21.202 1.00 84.94 113 ARG A CA 1
ATOM 875 C C . ARG A 1 113 ? 6.176 1.847 -20.043 1.00 84.94 113 ARG A C 1
ATOM 877 O O . ARG A 1 113 ? 6.733 0.792 -19.757 1.00 84.94 113 ARG A O 1
ATOM 884 N N . THR A 1 114 ? 6.292 2.961 -19.336 1.00 88.44 114 THR A N 1
ATOM 885 C CA . THR A 1 114 ? 7.100 3.038 -18.129 1.00 88.44 114 THR A CA 1
ATOM 886 C C . THR A 1 114 ? 6.287 3.686 -17.024 1.00 88.44 114 THR A C 1
ATOM 888 O O . THR A 1 114 ? 5.770 4.795 -17.178 1.00 88.44 114 THR A O 1
ATOM 891 N N . TRP A 1 115 ? 6.183 2.990 -15.899 1.00 89.94 115 TRP A N 1
ATOM 892 C CA . TRP A 1 115 ? 5.546 3.501 -14.699 1.00 89.94 115 TRP A CA 1
ATOM 893 C C . TRP A 1 115 ? 6.550 3.594 -13.568 1.00 89.94 115 TRP A C 1
ATOM 895 O O . TRP A 1 115 ? 7.304 2.656 -13.324 1.00 89.94 115 TRP A O 1
ATOM 905 N N . THR A 1 116 ? 6.513 4.705 -12.845 1.00 90.88 116 THR A N 1
ATOM 906 C CA . THR A 1 116 ? 7.274 4.889 -11.611 1.00 90.88 116 THR A CA 1
ATOM 907 C C . THR A 1 116 ? 6.324 5.021 -10.434 1.00 90.88 116 THR A C 1
ATOM 909 O O . THR A 1 116 ? 5.262 5.640 -10.548 1.00 90.88 116 THR A O 1
ATOM 912 N N . SER A 1 117 ? 6.659 4.412 -9.303 1.00 90.44 117 SER A N 1
ATOM 913 C CA . SER A 1 117 ? 5.863 4.559 -8.089 1.00 90.44 117 SER A CA 1
ATOM 914 C C . SER A 1 117 ? 6.153 5.881 -7.374 1.00 90.44 117 SER A C 1
ATOM 916 O O . SER A 1 117 ? 7.160 6.542 -7.628 1.00 90.44 117 SER A O 1
ATOM 918 N N . ALA A 1 118 ? 5.303 6.240 -6.410 1.00 86.06 118 ALA A N 1
ATOM 919 C CA . ALA A 1 118 ? 5.685 7.177 -5.357 1.00 86.06 118 ALA A CA 1
ATOM 920 C C . ALA A 1 118 ? 6.937 6.674 -4.605 1.00 86.06 118 ALA A C 1
ATOM 922 O O . ALA A 1 118 ? 7.224 5.468 -4.642 1.00 86.06 118 ALA A O 1
ATOM 923 N N . PRO A 1 119 ? 7.675 7.570 -3.923 1.00 87.56 119 PRO A N 1
ATOM 924 C CA . PRO A 1 119 ? 8.850 7.184 -3.161 1.00 87.56 119 PRO A CA 1
ATOM 925 C C . PRO A 1 119 ? 8.529 6.113 -2.117 1.00 87.56 119 PRO A C 1
ATOM 927 O O . PRO A 1 119 ? 7.516 6.179 -1.416 1.00 87.56 119 PRO A O 1
ATOM 930 N N . ILE A 1 120 ? 9.438 5.156 -1.993 1.00 90.31 120 ILE A N 1
ATOM 931 C CA . ILE A 1 120 ? 9.438 4.113 -0.976 1.00 90.31 120 ILE A CA 1
ATOM 932 C C . ILE A 1 120 ? 10.744 4.178 -0.192 1.00 90.31 120 ILE A C 1
ATOM 934 O O . ILE A 1 120 ? 11.813 4.412 -0.752 1.00 90.31 120 ILE A O 1
ATOM 938 N N . GLU A 1 121 ? 10.675 3.990 1.116 1.00 91.56 121 GLU A N 1
ATOM 939 C CA . GLU A 1 121 ? 11.851 3.906 1.968 1.00 91.56 121 GLU A CA 1
ATOM 940 C C . GLU A 1 121 ? 12.165 2.440 2.261 1.00 91.56 121 GLU A C 1
ATOM 942 O O . GLU A 1 121 ? 11.346 1.713 2.824 1.00 91.56 121 GLU A O 1
ATOM 947 N N . VAL A 1 122 ? 13.363 2.015 1.872 1.00 92.44 122 VAL A N 1
ATOM 948 C CA . VAL A 1 122 ? 13.934 0.726 2.252 1.00 92.44 122 VAL A CA 1
ATOM 949 C C . VAL A 1 122 ? 14.649 0.922 3.582 1.00 92.44 122 VAL A C 1
ATOM 951 O O . VAL A 1 122 ? 15.552 1.753 3.681 1.00 92.44 122 VAL A O 1
ATOM 954 N N . ILE A 1 123 ? 14.254 0.164 4.600 1.00 91.19 123 ILE A N 1
ATOM 955 C CA . ILE A 1 123 ? 14.884 0.176 5.928 1.00 91.19 123 ILE A CA 1
ATOM 956 C C . ILE A 1 123 ? 15.259 -1.239 6.364 1.00 91.19 123 ILE A C 1
ATOM 958 O O . ILE A 1 123 ? 14.933 -2.227 5.703 1.00 91.19 123 ILE A O 1
ATOM 962 N N . GLU A 1 124 ? 15.936 -1.353 7.503 1.00 91.38 124 GLU A N 1
ATOM 963 C CA . GLU A 1 124 ? 16.254 -2.652 8.083 1.00 91.38 124 GLU A CA 1
ATOM 964 C C . GLU A 1 124 ? 14.991 -3.371 8.581 1.00 91.38 124 GLU A C 1
ATOM 966 O O . GLU A 1 124 ? 14.073 -2.766 9.138 1.00 91.38 124 GLU A O 1
ATOM 971 N N . GLN A 1 125 ? 14.957 -4.700 8.450 1.00 90.25 125 GLN A N 1
ATOM 972 C CA . GLN A 1 125 ? 13.792 -5.501 8.840 1.00 90.25 125 GLN A CA 1
ATOM 973 C C . GLN A 1 125 ? 13.414 -5.330 10.324 1.00 90.25 125 GLN A C 1
ATOM 975 O O . GLN A 1 125 ? 12.230 -5.341 10.670 1.00 90.25 125 GLN A O 1
ATOM 980 N N . GLN A 1 126 ? 14.402 -5.198 11.215 1.00 86.38 126 GLN A N 1
ATOM 981 C CA . GLN A 1 126 ? 14.142 -5.003 12.645 1.00 86.38 126 GLN A CA 1
ATOM 982 C C . GLN A 1 126 ? 13.527 -3.632 12.923 1.00 86.38 126 GLN A C 1
ATOM 984 O O . GLN A 1 126 ? 12.571 -3.541 13.693 1.00 86.38 126 GLN A O 1
ATOM 989 N N . GLU A 1 127 ? 14.012 -2.591 12.247 1.00 86.50 127 GLU A N 1
ATOM 990 C CA . GLU A 1 127 ? 13.438 -1.251 12.327 1.00 86.50 127 GLU A CA 1
ATOM 991 C C . GLU A 1 127 ? 11.999 -1.248 11.794 1.00 86.50 127 GLU A C 1
ATOM 993 O O . GLU A 1 127 ? 11.086 -0.771 12.471 1.00 86.50 127 GLU A O 1
ATOM 998 N N . ALA A 1 128 ? 11.757 -1.878 10.637 1.00 85.31 128 ALA A N 1
ATOM 999 C CA . ALA A 1 128 ? 10.428 -1.977 10.038 1.00 85.31 128 ALA A CA 1
ATOM 1000 C C . ALA A 1 128 ? 9.391 -2.568 10.998 1.00 85.31 128 ALA A C 1
ATOM 1002 O O . ALA A 1 128 ? 8.284 -2.040 11.106 1.00 85.31 128 ALA A O 1
ATOM 1003 N N . LYS A 1 129 ? 9.739 -3.610 11.756 1.00 81.75 129 LYS A N 1
ATOM 1004 C CA . LYS A 1 129 ? 8.827 -4.217 12.740 1.00 81.75 129 LYS A CA 1
ATOM 1005 C C . LYS A 1 129 ? 8.437 -3.274 13.884 1.00 81.75 129 LYS A C 1
ATOM 1007 O O . LYS A 1 129 ? 7.400 -3.492 14.503 1.00 81.75 129 LYS A O 1
ATOM 1012 N N . GLN A 1 130 ? 9.244 -2.255 14.174 1.00 82.06 130 GLN A N 1
ATOM 1013 C CA . GLN A 1 130 ? 9.021 -1.328 15.285 1.00 82.06 130 GLN A CA 1
ATOM 1014 C C . GLN A 1 130 ? 8.275 -0.060 14.863 1.00 82.06 130 GLN A C 1
ATOM 1016 O O . GLN A 1 130 ? 7.461 0.454 15.628 1.00 82.06 130 GLN A O 1
ATOM 1021 N N . VAL A 1 131 ? 8.553 0.454 13.660 1.00 83.06 131 VAL A N 1
ATOM 1022 C CA . VAL A 1 131 ? 8.100 1.794 13.237 1.00 83.06 131 VAL A CA 1
ATOM 1023 C C . VAL A 1 131 ? 6.999 1.777 12.179 1.00 83.06 131 VAL A C 1
ATOM 1025 O O . VAL A 1 131 ? 6.569 2.836 11.719 1.00 83.06 131 VAL A O 1
ATOM 1028 N N . SER A 1 132 ? 6.556 0.592 11.755 1.00 88.81 132 SER A N 1
ATOM 1029 C CA . SER A 1 132 ? 5.619 0.450 10.644 1.00 88.81 132 SER A CA 1
ATOM 1030 C C . SER A 1 132 ? 4.552 -0.614 10.879 1.00 88.81 132 SER A C 1
ATOM 1032 O O . SER A 1 132 ? 4.686 -1.511 11.713 1.00 88.81 132 SER A O 1
ATOM 1034 N N . ILE A 1 133 ? 3.499 -0.530 10.076 1.00 90.12 133 ILE A N 1
ATOM 1035 C CA . ILE A 1 133 ? 2.396 -1.479 10.045 1.00 90.12 133 ILE A CA 1
ATOM 1036 C C . ILE A 1 133 ? 2.320 -2.074 8.644 1.00 90.12 133 ILE A C 1
ATOM 1038 O O . ILE A 1 133 ? 2.309 -1.336 7.657 1.00 90.12 133 ILE A O 1
ATOM 1042 N N . ARG A 1 134 ? 2.251 -3.405 8.558 1.00 93.31 134 ARG A N 1
ATOM 1043 C CA . ARG A 1 134 ? 1.901 -4.115 7.326 1.00 93.31 134 ARG A CA 1
ATOM 1044 C C . ARG A 1 134 ? 0.387 -4.09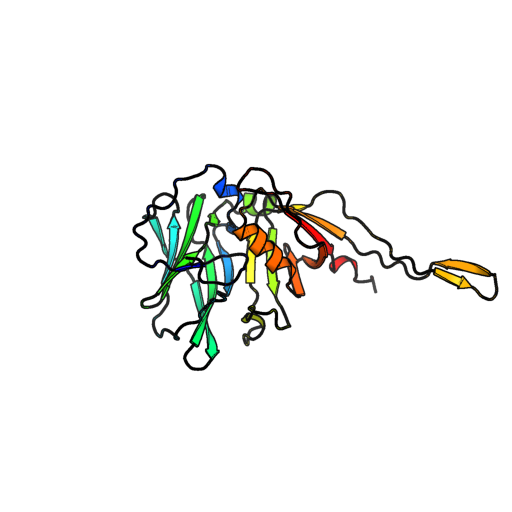9 7.168 1.00 93.31 134 ARG A C 1
ATOM 1046 O O . ARG A 1 134 ? -0.302 -4.652 8.021 1.00 93.31 134 ARG A O 1
ATOM 1053 N N . ALA A 1 135 ? -0.107 -3.493 6.100 1.00 92.25 135 ALA A N 1
ATOM 1054 C CA . ALA A 1 135 ? -1.499 -3.566 5.690 1.00 92.25 135 ALA A CA 1
ATOM 1055 C C . ALA A 1 135 ? -1.670 -4.615 4.594 1.00 92.25 135 ALA A C 1
ATOM 1057 O O . ALA A 1 135 ? -0.991 -4.560 3.568 1.00 92.25 135 ALA A O 1
ATOM 1058 N N . GLU A 1 136 ? -2.613 -5.529 4.797 1.00 93.25 136 GLU A N 1
ATOM 1059 C CA . GLU A 1 136 ? -3.133 -6.405 3.750 1.00 93.25 136 GLU A CA 1
ATOM 1060 C C . GLU A 1 136 ? -4.601 -6.059 3.531 1.00 93.25 136 GLU A C 1
ATOM 1062 O O . GLU A 1 136 ? -5.393 -6.021 4.475 1.00 93.25 136 GLU A O 1
ATOM 1067 N N . LEU A 1 137 ? -4.937 -5.738 2.288 1.00 90.56 137 LEU A N 1
ATOM 1068 C CA . LEU A 1 137 ? -6.203 -5.135 1.913 1.00 90.56 137 LEU A CA 1
ATOM 1069 C C . LEU A 1 137 ? -6.896 -6.009 0.896 1.00 90.56 137 LEU A C 1
ATOM 1071 O O . LEU A 1 137 ? -6.308 -6.400 -0.114 1.00 90.56 137 LEU A O 1
ATOM 1075 N N . HIS A 1 138 ? -8.163 -6.263 1.170 1.00 86.50 138 HIS A N 1
ATOM 1076 C CA . HIS A 1 138 ? -9.058 -6.924 0.251 1.00 86.50 138 HIS A CA 1
ATOM 1077 C C . HIS A 1 138 ? -10.409 -6.217 0.255 1.00 86.50 138 HIS A C 1
ATOM 1079 O O . HIS A 1 138 ? -10.775 -5.519 1.206 1.00 86.50 138 HIS A O 1
ATOM 1085 N N . HIS A 1 139 ? -11.135 -6.356 -0.844 1.00 79.94 139 HIS A N 1
ATOM 1086 C CA . HIS A 1 139 ? -12.494 -5.866 -0.945 1.00 79.94 139 HIS A CA 1
ATOM 1087 C C . HIS A 1 139 ? -13.339 -6.918 -1.661 1.00 79.94 139 HIS A C 1
ATOM 1089 O O . HIS A 1 139 ? -12.880 -7.493 -2.631 1.00 79.94 139 HIS A O 1
ATOM 1095 N N . ARG A 1 140 ? -14.549 -7.223 -1.187 1.00 68.12 140 ARG A N 1
ATOM 1096 C CA . ARG A 1 140 ? -15.450 -8.221 -1.801 1.00 68.12 140 ARG A CA 1
ATOM 1097 C C . ARG A 1 140 ? -16.545 -7.591 -2.655 1.00 68.12 140 ARG A C 1
ATOM 1099 O O . ARG A 1 140 ? -17.296 -8.304 -3.314 1.00 68.12 140 ARG A O 1
ATOM 1106 N N . LYS A 1 141 ? -16.708 -6.266 -2.610 1.00 67.44 141 LYS A N 1
ATOM 1107 C CA . LYS A 1 141 ? -17.750 -5.535 -3.351 1.00 67.44 141 LYS A CA 1
ATOM 1108 C C . LYS A 1 141 ? -17.138 -4.620 -4.410 1.00 67.44 141 LYS A C 1
ATOM 1110 O O . LYS A 1 141 ? -15.928 -4.531 -4.555 1.00 67.44 141 LYS A O 1
ATOM 1115 N N . ALA A 1 142 ? -17.977 -3.952 -5.194 1.00 59.91 142 ALA A N 1
ATOM 1116 C CA . ALA A 1 142 ? -17.520 -2.889 -6.078 1.00 59.91 142 ALA A CA 1
ATOM 1117 C C . ALA A 1 142 ? -17.293 -1.611 -5.253 1.00 59.91 142 ALA A C 1
ATOM 1119 O O . ALA A 1 142 ? -18.257 -0.905 -4.958 1.00 59.91 142 ALA A O 1
ATOM 1120 N N . VAL A 1 143 ? -16.049 -1.263 -4.910 1.00 66.12 143 VAL A N 1
ATOM 1121 C CA . VAL A 1 143 ? -15.740 0.158 -4.678 1.00 66.12 143 VAL A CA 1
ATOM 1122 C C . VAL A 1 143 ? -15.563 0.783 -6.054 1.00 66.12 143 VAL A C 1
ATOM 1124 O O . VAL A 1 143 ? -14.881 0.227 -6.916 1.00 66.12 143 VAL A O 1
ATOM 1127 N N . HIS A 1 144 ? -16.191 1.936 -6.289 1.00 63.16 144 HIS A N 1
ATOM 1128 C CA . HIS A 1 144 ? -16.026 2.647 -7.550 1.00 63.16 144 HIS A CA 1
ATOM 1129 C C . HIS A 1 144 ? -14.536 2.908 -7.806 1.00 63.16 144 HIS A C 1
ATOM 1131 O O . HIS A 1 144 ? -13.885 3.685 -7.106 1.00 63.16 144 HIS A O 1
ATOM 1137 N N . GLY A 1 145 ? -14.004 2.255 -8.836 1.00 62.69 145 GLY A N 1
ATOM 1138 C CA . GLY A 1 145 ? -12.587 2.312 -9.138 1.00 62.69 145 GLY A CA 1
ATOM 1139 C C . GLY A 1 145 ? -11.709 1.462 -8.222 1.00 62.69 145 GLY A C 1
ATOM 1140 O O . GLY A 1 145 ? -10.580 1.844 -7.977 1.00 62.69 145 GLY A O 1
ATOM 1141 N N . VAL A 1 146 ? -12.161 0.307 -7.753 1.00 71.44 146 VAL A N 1
ATOM 1142 C CA . VAL A 1 146 ? -11.289 -0.760 -7.244 1.00 71.44 146 VAL A CA 1
ATOM 1143 C C . VAL A 1 146 ? -11.749 -2.045 -7.918 1.00 71.44 146 VAL A C 1
ATOM 1145 O O . VAL A 1 146 ? -12.910 -2.410 -7.765 1.00 71.44 146 VAL A O 1
ATOM 1148 N N . ARG A 1 147 ? -10.883 -2.679 -8.725 1.00 71.94 147 ARG A N 1
ATOM 1149 C CA . ARG A 1 147 ? -11.276 -3.837 -9.553 1.00 71.94 147 ARG A CA 1
ATOM 1150 C C . ARG A 1 147 ? -10.591 -5.159 -9.231 1.00 71.94 147 ARG A C 1
ATOM 1152 O O . ARG A 1 147 ? -11.115 -6.200 -9.603 1.00 71.94 147 ARG A O 1
ATOM 1159 N N . TYR A 1 148 ? -9.511 -5.129 -8.458 1.00 71.50 148 TYR A N 1
ATOM 1160 C CA . TYR A 1 148 ? -8.838 -6.352 -8.029 1.00 71.50 148 TYR A CA 1
ATOM 1161 C C . TYR A 1 148 ? -9.708 -7.383 -7.268 1.00 71.50 148 TYR A C 1
ATOM 1163 O O . TYR A 1 148 ? -9.321 -8.546 -7.288 1.00 71.50 148 TYR A O 1
ATOM 1171 N N . PRO A 1 149 ? -10.876 -7.042 -6.669 1.00 67.88 149 PRO A N 1
ATOM 1172 C CA . PRO A 1 149 ? -11.831 -8.033 -6.156 1.00 67.88 149 PRO A CA 1
ATOM 1173 C C . PRO A 1 149 ? -12.379 -9.031 -7.182 1.00 67.88 149 PRO A C 1
ATOM 1175 O O . PRO A 1 149 ? -12.928 -10.054 -6.794 1.00 67.88 149 PRO A O 1
ATOM 1178 N N . TRP A 1 150 ? -12.311 -8.708 -8.476 1.00 71.75 150 TRP A N 1
ATOM 1179 C CA . TRP A 1 150 ? -12.816 -9.562 -9.558 1.00 71.75 150 TRP A CA 1
ATOM 1180 C C . TRP A 1 150 ? -11.726 -10.394 -10.228 1.00 71.75 150 TRP A C 1
ATOM 1182 O O . TRP A 1 150 ? -11.999 -11.052 -11.225 1.00 71.75 150 TRP A O 1
ATOM 1192 N N . LEU A 1 151 ? -10.502 -10.357 -9.698 1.00 73.56 151 LEU A N 1
ATOM 1193 C CA . LEU A 1 151 ? -9.465 -11.295 -10.099 1.00 73.56 151 LEU A CA 1
ATOM 1194 C C . LEU A 1 151 ? -9.834 -12.688 -9.581 1.00 73.56 151 LEU A C 1
ATOM 1196 O O . LEU A 1 151 ? -10.254 -12.823 -8.434 1.00 73.56 151 LEU A O 1
ATOM 1200 N N . ASP A 1 152 ? -9.607 -13.722 -10.390 1.00 63.97 152 ASP A N 1
ATOM 1201 C CA . ASP A 1 152 ? -9.956 -15.118 -10.071 1.00 63.97 152 ASP A CA 1
ATOM 1202 C C . ASP A 1 152 ? -9.258 -15.682 -8.808 1.00 63.97 152 ASP A C 1
ATOM 1204 O O . ASP A 1 152 ? -9.524 -16.809 -8.395 1.00 63.97 152 ASP A O 1
ATOM 1208 N N . SER A 1 153 ? -8.342 -14.926 -8.194 1.00 64.19 153 SER A N 1
ATOM 1209 C CA . SER A 1 153 ? -7.394 -15.379 -7.173 1.00 64.19 153 SER A CA 1
ATOM 1210 C C . SER A 1 153 ? -7.588 -14.797 -5.762 1.00 64.19 153 SER A C 1
ATOM 1212 O O . SER A 1 153 ? -6.664 -14.907 -4.957 1.00 64.19 153 SER A O 1
ATOM 1214 N N . ASP A 1 154 ? -8.740 -14.188 -5.433 1.00 75.56 154 ASP A N 1
ATOM 1215 C CA . ASP A 1 154 ? -8.964 -13.481 -4.147 1.00 75.56 154 ASP A CA 1
ATOM 1216 C C . ASP A 1 154 ? -7.798 -12.520 -3.818 1.00 75.56 154 ASP A C 1
ATOM 1218 O O . ASP A 1 154 ? -7.210 -12.506 -2.729 1.00 75.56 154 ASP A O 1
ATOM 1222 N N . TYR A 1 155 ? -7.392 -11.744 -4.823 1.00 85.94 155 TYR A N 1
ATOM 1223 C CA . TYR A 1 155 ? -6.149 -10.986 -4.790 1.00 85.94 155 TYR A CA 1
ATOM 1224 C C . TYR A 1 155 ? -6.138 -9.917 -3.688 1.00 85.94 155 TYR A C 1
ATOM 1226 O O . TYR A 1 155 ? -7.027 -9.067 -3.610 1.00 85.94 155 TYR A O 1
ATOM 1234 N N . MET A 1 156 ? -5.074 -9.891 -2.881 1.00 89.00 156 MET A N 1
ATOM 1235 C CA . MET A 1 156 ? -4.882 -8.888 -1.831 1.00 89.00 156 MET A CA 1
ATOM 1236 C C . MET A 1 156 ? -3.770 -7.909 -2.192 1.00 89.00 156 MET A C 1
ATOM 1238 O O . MET A 1 156 ? -2.692 -8.292 -2.647 1.00 89.00 156 MET A O 1
ATOM 1242 N N . CYS A 1 157 ? -3.994 -6.633 -1.901 1.00 90.81 157 CYS A N 1
ATOM 1243 C CA . CYS A 1 157 ? -2.922 -5.648 -1.915 1.00 90.81 157 CYS A CA 1
ATOM 1244 C C . CYS A 1 157 ? -2.169 -5.681 -0.580 1.00 90.81 157 CYS A C 1
ATOM 1246 O O . CYS A 1 157 ? -2.791 -5.717 0.481 1.00 90.81 157 CYS A O 1
ATOM 1248 N N . ARG A 1 158 ? -0.835 -5.637 -0.614 1.00 93.62 158 ARG A N 1
ATOM 1249 C CA . ARG A 1 158 ? 0.029 -5.689 0.570 1.00 93.62 158 ARG A CA 1
ATOM 1250 C C . ARG A 1 158 ? 1.055 -4.571 0.527 1.00 93.62 158 ARG A C 1
ATOM 1252 O O . ARG A 1 158 ? 1.894 -4.531 -0.372 1.00 93.62 158 ARG A O 1
ATOM 1259 N N . PHE A 1 159 ? 1.004 -3.707 1.533 1.00 92.69 159 PHE A N 1
ATOM 1260 C CA . PHE A 1 159 ? 1.892 -2.558 1.678 1.00 92.69 159 PHE A CA 1
ATOM 1261 C C . PHE A 1 159 ? 2.301 -2.382 3.133 1.00 92.69 159 PHE A C 1
ATOM 1263 O O . PHE A 1 159 ? 1.671 -2.919 4.045 1.00 92.69 159 PHE A O 1
ATOM 1270 N N . ARG A 1 160 ? 3.326 -1.570 3.369 1.00 92.44 160 ARG A N 1
ATOM 1271 C CA . ARG A 1 160 ? 3.736 -1.182 4.711 1.00 92.44 160 ARG A CA 1
ATOM 1272 C C . ARG A 1 160 ? 3.873 0.329 4.793 1.00 92.44 160 ARG A C 1
ATOM 1274 O O . ARG A 1 160 ? 4.376 0.975 3.880 1.00 92.44 160 ARG A O 1
ATOM 1281 N N . PHE A 1 161 ? 3.386 0.898 5.886 1.00 91.00 161 PHE A N 1
ATOM 1282 C CA . PHE A 1 161 ? 3.378 2.342 6.101 1.00 91.00 161 PHE A CA 1
ATOM 1283 C C . PHE A 1 161 ? 3.651 2.676 7.567 1.00 91.00 161 PHE A C 1
ATOM 1285 O O . PHE A 1 161 ? 3.506 1.831 8.455 1.00 91.00 161 PHE A O 1
ATOM 1292 N N . ARG A 1 162 ? 4.068 3.916 7.831 1.00 88.88 162 ARG A N 1
ATOM 1293 C CA . ARG A 1 162 ? 4.314 4.404 9.190 1.00 88.88 162 ARG A CA 1
ATOM 1294 C C . ARG A 1 162 ? 3.024 4.873 9.848 1.00 88.88 162 ARG A C 1
ATOM 1296 O O . ARG A 1 162 ? 2.466 5.913 9.499 1.00 88.88 162 ARG A O 1
ATOM 1303 N N . ALA A 1 163 ? 2.601 4.138 10.863 1.00 87.62 163 ALA A N 1
ATOM 1304 C CA . ALA A 1 163 ? 1.588 4.582 11.802 1.00 87.62 163 ALA A CA 1
ATOM 1305 C C . ALA A 1 163 ? 1.840 3.949 13.168 1.00 87.62 163 ALA A C 1
ATOM 1307 O O . ALA A 1 163 ? 2.399 2.859 13.276 1.00 87.62 163 ALA A O 1
ATOM 1308 N N . ILE A 1 164 ? 1.416 4.649 14.211 1.00 86.62 164 ILE A N 1
ATOM 1309 C CA . ILE A 1 164 ? 1.516 4.200 15.595 1.00 86.62 164 ILE A CA 1
ATOM 1310 C C . ILE A 1 164 ? 0.128 4.127 16.210 1.00 86.62 164 ILE A C 1
ATOM 1312 O O . ILE A 1 164 ? -0.749 4.934 15.897 1.00 86.62 164 ILE A O 1
ATOM 1316 N N . ARG A 1 165 ? -0.075 3.172 17.118 1.00 87.81 165 ARG A N 1
ATOM 1317 C CA . ARG A 1 165 ? -1.261 3.171 17.973 1.00 87.81 165 ARG A CA 1
ATOM 1318 C C . ARG A 1 165 ? -1.160 4.334 18.955 1.00 87.81 165 ARG A C 1
ATOM 1320 O O . ARG A 1 165 ? -0.138 4.479 19.623 1.00 87.81 165 ARG A O 1
ATOM 1327 N N . VAL A 1 166 ? -2.225 5.114 19.084 1.00 86.69 166 VAL A N 1
ATOM 1328 C CA . VAL A 1 166 ? -2.293 6.240 20.020 1.00 86.69 166 VAL A CA 1
ATOM 1329 C C . VAL A 1 166 ? -3.334 5.965 21.092 1.00 86.69 166 VAL A C 1
ATOM 1331 O O . VAL A 1 166 ? -4.457 5.559 20.803 1.00 86.69 166 VAL A O 1
ATOM 1334 N N . GLY A 1 167 ? -2.943 6.206 22.342 1.00 83.06 167 GLY A N 1
ATOM 1335 C CA . GLY A 1 167 ? -3.783 5.953 23.505 1.00 83.06 167 GLY A CA 1
ATOM 1336 C C . GLY A 1 167 ? -3.943 4.468 23.844 1.00 83.06 167 GLY A C 1
ATOM 1337 O O . GLY A 1 167 ? -3.405 3.570 23.187 1.00 83.06 167 GLY A O 1
ATOM 1338 N N . ALA A 1 168 ? -4.675 4.221 24.929 1.00 81.19 168 ALA A N 1
ATOM 1339 C CA . ALA A 1 168 ? -5.118 2.883 25.295 1.00 81.19 168 ALA A CA 1
ATOM 1340 C C . ALA A 1 168 ? -6.315 2.462 24.418 1.00 81.19 168 ALA A C 1
ATOM 1342 O O . ALA A 1 168 ? -7.101 3.331 24.027 1.00 81.19 168 ALA A O 1
ATOM 1343 N N . PRO A 1 169 ? -6.483 1.157 24.122 1.00 84.25 169 PRO A N 1
ATOM 1344 C CA . PRO A 1 169 ? -7.699 0.654 23.491 1.00 84.25 169 PRO A CA 1
ATOM 1345 C C . PRO A 1 169 ? -8.940 1.091 24.272 1.00 84.25 169 PRO A C 1
ATOM 1347 O O . PRO A 1 169 ? -8.957 1.036 25.503 1.00 84.25 169 PRO A O 1
ATOM 1350 N N . GLN A 1 170 ? -9.962 1.530 23.548 1.00 85.62 170 GLN A N 1
ATOM 1351 C CA . GLN A 1 170 ? -11.245 1.927 24.112 1.00 85.62 170 GLN A CA 1
ATOM 1352 C C . GLN A 1 170 ? -12.250 0.796 23.911 1.00 85.62 170 GLN A C 1
ATOM 1354 O O . GLN A 1 170 ? -12.192 0.090 22.909 1.00 85.62 170 GLN A O 1
ATOM 1359 N N . TYR A 1 171 ? -13.175 0.646 24.853 1.00 83.62 171 TYR A N 1
ATOM 1360 C CA . TYR A 1 171 ? -14.230 -0.363 24.800 1.00 83.62 171 TYR A CA 1
ATOM 1361 C C . TYR A 1 171 ? -15.584 0.340 24.878 1.00 83.62 171 TYR A C 1
ATOM 1363 O O . TYR A 1 171 ? -16.194 0.355 25.950 1.00 83.62 171 TYR A O 1
ATOM 1371 N N . PRO A 1 172 ? -16.016 1.041 23.809 1.00 73.75 172 PRO A N 1
ATOM 1372 C CA . PRO A 1 172 ? -17.350 1.620 23.777 1.00 73.75 172 PRO A CA 1
ATOM 1373 C C . PRO A 1 172 ? -18.377 0.516 24.032 1.00 73.75 172 PRO A C 1
ATOM 1375 O O . PRO A 1 172 ? -18.373 -0.515 23.364 1.00 73.75 172 PRO A O 1
ATOM 1378 N N . VAL A 1 173 ? -19.226 0.732 25.034 1.00 70.75 173 VAL A N 1
ATOM 1379 C CA . VAL A 1 173 ? -20.313 -0.184 25.367 1.00 70.75 173 VAL A CA 1
ATOM 1380 C C . VAL A 1 173 ? -21.596 0.401 24.802 1.00 70.75 173 VAL A C 1
ATOM 1382 O O . VAL A 1 173 ? -22.048 1.453 25.256 1.00 70.75 173 VAL A O 1
ATOM 1385 N N . GLU A 1 174 ? -22.196 -0.284 23.834 1.00 64.69 174 GLU A N 1
ATOM 1386 C CA . GLU A 1 174 ? -23.572 -0.001 23.434 1.00 64.69 174 GLU A CA 1
ATOM 1387 C C . GLU A 1 174 ? -24.506 -0.735 24.403 1.00 64.69 174 GLU A C 1
ATOM 1389 O O . GLU A 1 174 ? -24.716 -1.943 24.305 1.00 64.69 174 GLU A O 1
ATOM 1394 N N . THR A 1 175 ? -25.027 -0.019 25.403 1.00 64.88 175 THR A N 1
ATOM 1395 C CA . THR A 1 175 ?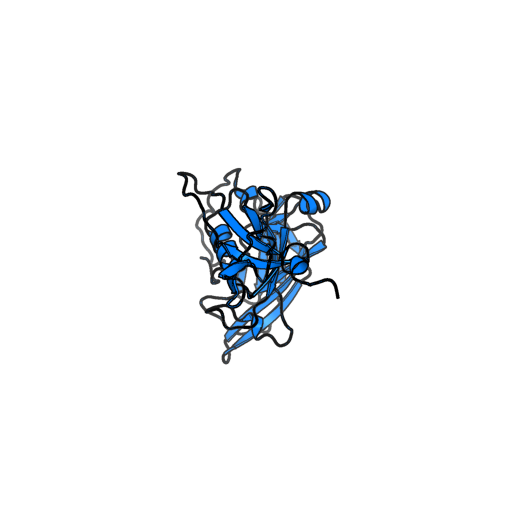 -25.997 -0.579 26.348 1.00 64.88 175 THR A CA 1
ATOM 1396 C C . THR A 1 175 ? -27.404 -0.484 25.771 1.00 64.88 175 THR A C 1
ATOM 1398 O O . THR A 1 175 ? -27.992 0.593 25.679 1.00 64.88 175 THR A O 1
ATOM 1401 N N . SER A 1 176 ? -27.991 -1.629 25.424 1.00 63.97 176 SER A N 1
ATOM 1402 C CA . SER A 1 176 ? -29.438 -1.706 25.227 1.00 63.97 176 SER A CA 1
ATOM 1403 C C . SER A 1 176 ? -30.104 -1.910 26.583 1.00 63.97 176 SER A C 1
ATOM 1405 O O . SER A 1 176 ? -29.698 -2.763 27.373 1.00 63.97 176 SER A O 1
ATOM 1407 N N . SER A 1 177 ? -31.118 -1.106 26.888 1.00 73.06 177 SER A N 1
ATOM 1408 C CA . SER A 1 177 ? -31.877 -1.234 28.131 1.00 73.06 177 SER A CA 1
ATOM 1409 C C . SER A 1 177 ? -33.335 -1.537 27.819 1.00 73.06 177 SER A C 1
ATOM 1411 O O . SER A 1 177 ? -33.909 -0.987 26.881 1.00 73.06 177 SER A O 1
ATOM 1413 N N . TYR A 1 178 ? -33.936 -2.435 28.594 1.00 72.50 178 TYR A N 1
ATOM 1414 C CA . TYR A 1 178 ? -35.375 -2.659 28.570 1.00 72.50 178 TYR A CA 1
ATOM 1415 C C . TYR A 1 178 ? -35.937 -2.469 29.971 1.00 72.50 178 TYR A C 1
ATOM 1417 O O . TYR A 1 178 ? -35.260 -2.681 30.980 1.00 72.50 178 TYR A O 1
ATOM 1425 N N . ARG A 1 179 ? -37.198 -2.053 30.037 1.00 72.69 179 ARG A N 1
ATOM 1426 C CA . ARG A 1 179 ? -37.922 -1.969 31.298 1.00 72.69 179 ARG A CA 1
ATOM 1427 C C . ARG A 1 179 ? -38.651 -3.282 31.520 1.00 72.69 179 ARG A C 1
ATOM 1429 O O . ARG A 1 179 ? -39.530 -3.642 30.741 1.00 72.69 179 ARG A O 1
ATOM 1436 N N . GLU A 1 180 ? -38.265 -4.007 32.558 1.00 66.62 180 GLU A N 1
ATOM 1437 C CA . GLU A 1 180 ? -38.903 -5.267 32.914 1.00 66.62 180 GLU A CA 1
ATOM 1438 C C . GLU A 1 180 ? -40.351 -4.988 33.353 1.00 66.62 180 GLU A C 1
ATOM 1440 O O . GLU A 1 180 ? -40.593 -4.216 34.279 1.00 66.62 180 GLU A O 1
ATOM 1445 N N . VAL A 1 181 ? -41.325 -5.581 32.656 1.00 72.75 181 VAL A N 1
ATOM 1446 C CA . VAL A 1 181 ? -42.759 -5.282 32.839 1.00 72.75 181 VAL A CA 1
ATOM 1447 C C . VAL A 1 181 ? -43.262 -5.706 34.225 1.00 72.75 181 VAL A C 1
ATOM 1449 O O . VAL A 1 181 ? -44.131 -5.052 34.791 1.00 72.75 181 VAL A O 1
ATOM 1452 N N . SER A 1 182 ? -42.694 -6.771 34.792 1.00 74.06 182 SER A N 1
ATOM 1453 C CA . SER A 1 182 ? -43.079 -7.337 36.090 1.00 74.06 182 SER A CA 1
ATOM 1454 C C . SER A 1 182 ? -42.542 -6.553 37.292 1.00 74.06 182 SER A C 1
ATOM 1456 O O . SER A 1 182 ? -43.204 -6.501 38.324 1.00 74.06 182 SER A O 1
ATOM 1458 N N . THR A 1 183 ? -41.358 -5.947 37.181 1.00 78.25 183 THR A N 1
ATOM 1459 C CA . THR A 1 183 ? -40.682 -5.258 38.299 1.00 78.25 183 THR A CA 1
ATOM 1460 C C . THR A 1 183 ? -40.614 -3.741 38.115 1.00 78.25 183 THR A C 1
ATOM 1462 O O . THR A 1 183 ? -40.353 -3.011 39.068 1.00 78.25 183 THR A O 1
ATOM 1465 N N . GLY A 1 184 ? -40.829 -3.241 36.895 1.00 74.25 184 GLY A N 1
ATOM 1466 C CA . GLY A 1 184 ? -40.668 -1.833 36.531 1.00 74.25 184 GLY A CA 1
ATOM 1467 C C . GLY A 1 184 ? -39.212 -1.352 36.494 1.00 74.25 184 GLY A C 1
ATOM 1468 O O . GLY A 1 184 ? -38.978 -0.171 36.206 1.00 74.25 184 GLY A O 1
ATOM 1469 N N . ILE A 1 185 ? -38.249 -2.239 36.766 1.00 81.38 185 ILE A N 1
ATOM 1470 C CA . ILE A 1 185 ? -36.817 -1.940 36.840 1.00 81.38 185 ILE A CA 1
ATOM 1471 C C . ILE A 1 185 ? -36.230 -1.919 35.425 1.00 81.38 185 ILE A C 1
ATOM 1473 O O . ILE A 1 185 ? -36.517 -2.785 34.596 1.00 81.38 185 ILE A O 1
ATOM 1477 N N . VAL A 1 186 ? -35.399 -0.915 35.143 1.00 74.88 186 VAL A N 1
ATOM 1478 C CA . VAL A 1 186 ? -34.621 -0.854 33.901 1.00 74.88 186 VAL A CA 1
ATOM 1479 C C . VAL A 1 186 ? -33.458 -1.830 34.024 1.00 74.88 186 VAL A C 1
ATOM 1481 O O . VAL A 1 186 ? -32.617 -1.688 34.911 1.00 74.88 186 VAL A O 1
ATOM 1484 N N . ARG A 1 187 ? -33.414 -2.828 33.143 1.00 70.94 187 ARG A N 1
ATOM 1485 C CA . ARG A 1 187 ? -32.301 -3.769 33.038 1.00 70.94 187 ARG A CA 1
ATOM 1486 C C . ARG A 1 187 ? -31.543 -3.523 31.745 1.00 70.94 187 ARG A C 1
ATOM 1488 O O . ARG A 1 187 ? -32.142 -3.388 30.680 1.00 70.94 187 ARG A O 1
ATOM 1495 N N . ASN A 1 188 ? -30.221 -3.507 31.847 1.00 68.00 188 ASN A N 1
ATOM 1496 C CA . ASN A 1 188 ? -29.344 -3.518 30.683 1.00 68.00 188 ASN A CA 1
ATOM 1497 C C . ASN A 1 188 ? -29.216 -4.962 30.187 1.00 68.00 188 ASN A C 1
ATOM 1499 O O . ASN A 1 188 ? -28.988 -5.872 30.986 1.00 68.00 188 ASN A O 1
ATOM 1503 N N . TYR A 1 189 ? -29.368 -5.174 28.886 1.00 60.44 189 TYR A N 1
ATOM 1504 C CA . TYR A 1 189 ? -29.159 -6.460 28.233 1.00 60.44 189 TYR A CA 1
ATOM 1505 C C . TYR A 1 189 ? -28.350 -6.231 26.954 1.00 60.44 189 TYR A C 1
ATOM 1507 O O . TYR A 1 189 ? -28.597 -5.264 26.242 1.00 60.44 189 TYR A O 1
ATOM 1515 N N . ASN A 1 190 ? -27.396 -7.122 26.684 1.00 51.25 190 ASN A N 1
ATOM 1516 C CA . ASN A 1 190 ? -26.284 -6.974 25.737 1.00 51.25 190 ASN A CA 1
ATOM 1517 C C . ASN A 1 190 ? -25.241 -5.916 26.133 1.00 51.25 190 ASN A C 1
ATOM 1519 O O . ASN A 1 190 ? -25.493 -4.715 26.159 1.00 51.25 190 ASN A O 1
ATOM 1523 N N . ILE A 1 191 ? -24.033 -6.411 26.405 1.00 56.22 191 ILE A N 1
ATOM 1524 C CA . ILE A 1 191 ? -22.791 -5.642 26.458 1.00 56.22 191 ILE A CA 1
ATOM 1525 C C . ILE A 1 191 ? -21.970 -6.175 25.286 1.00 56.22 191 ILE A C 1
ATOM 1527 O O . ILE A 1 191 ? -21.207 -7.125 25.440 1.00 56.22 191 ILE A O 1
ATOM 1531 N N . ALA A 1 192 ? -22.189 -5.626 24.094 1.00 59.38 192 ALA A N 1
ATOM 1532 C CA . ALA A 1 192 ? -21.209 -5.771 23.029 1.00 59.38 192 ALA A CA 1
ATOM 1533 C C . ALA A 1 192 ? -20.158 -4.690 23.285 1.00 59.38 192 ALA A C 1
ATOM 1535 O O . ALA A 1 192 ? -20.448 -3.497 23.194 1.00 59.38 192 ALA A O 1
ATOM 1536 N N . ALA A 1 193 ? -18.978 -5.111 23.727 1.00 69.06 193 ALA A N 1
ATOM 1537 C CA . ALA A 1 193 ? -17.827 -4.233 23.799 1.00 69.06 193 ALA A CA 1
ATOM 1538 C C . ALA A 1 193 ? -17.018 -4.465 22.527 1.00 69.06 193 ALA A C 1
ATOM 1540 O O . ALA A 1 193 ? -16.472 -5.547 22.330 1.00 69.06 193 ALA A O 1
ATOM 1541 N N . ASP A 1 194 ? -16.938 -3.458 21.671 1.00 82.50 194 ASP A N 1
ATOM 1542 C CA . ASP A 1 194 ? -15.982 -3.475 20.572 1.00 82.50 194 ASP A CA 1
ATOM 1543 C C . ASP A 1 194 ? -14.644 -2.960 21.086 1.00 82.50 194 ASP A C 1
ATOM 1545 O O . ASP A 1 194 ? -14.585 -1.968 21.812 1.00 82.50 194 ASP A O 1
ATOM 1549 N N . LYS A 1 195 ? -13.540 -3.600 20.705 1.00 86.75 195 LYS A N 1
ATOM 1550 C CA . LYS A 1 195 ? -12.207 -3.081 21.016 1.00 86.75 195 LYS A CA 1
ATOM 1551 C C . LYS A 1 195 ? -11.810 -2.062 19.955 1.00 86.75 195 LYS A C 1
ATOM 1553 O O . LYS A 1 195 ? -11.342 -2.416 18.875 1.00 86.75 195 LYS A O 1
ATOM 1558 N N . LEU A 1 196 ? -11.980 -0.786 20.277 1.00 89.75 196 LEU A N 1
ATOM 1559 C CA . LEU A 1 196 ? -11.617 0.340 19.428 1.00 89.75 196 LEU A CA 1
ATOM 1560 C C . LEU A 1 196 ? -10.139 0.706 19.615 1.00 89.75 196 LEU A C 1
ATOM 1562 O O . LEU A 1 196 ? -9.669 0.974 20.724 1.00 89.75 196 LEU A O 1
ATOM 1566 N N . VAL A 1 197 ? -9.405 0.763 18.511 1.00 91.88 197 VAL A N 1
ATOM 1567 C CA . VAL A 1 197 ? -7.982 1.096 18.460 1.00 91.88 197 VAL A CA 1
ATOM 1568 C C . VAL A 1 197 ? -7.790 2.324 17.577 1.00 91.88 197 VAL A C 1
ATOM 1570 O O . VAL A 1 197 ? -8.238 2.346 16.432 1.00 91.88 197 VAL A O 1
ATOM 1573 N N . LYS A 1 198 ? -7.113 3.352 18.098 1.00 92.69 198 LYS A N 1
ATOM 1574 C CA . LYS A 1 198 ? -6.797 4.574 17.348 1.00 92.69 198 LYS A CA 1
ATOM 1575 C C . LYS A 1 198 ? -5.369 4.532 16.829 1.00 92.69 198 LYS A C 1
ATOM 1577 O O . LYS A 1 198 ? -4.450 4.143 17.553 1.00 92.69 198 LYS A O 1
ATOM 1582 N N . PHE A 1 199 ? -5.192 4.960 15.589 1.00 92.81 199 PHE A N 1
ATOM 1583 C CA . PHE A 1 199 ? -3.902 5.047 14.925 1.00 92.81 199 PHE A CA 1
ATOM 1584 C C . PHE A 1 199 ? -3.630 6.484 14.498 1.00 92.81 199 PHE A C 1
ATOM 1586 O O . PHE A 1 199 ? -4.545 7.228 14.144 1.00 92.81 199 PHE A O 1
ATOM 1593 N N . GLN A 1 200 ? -2.356 6.857 14.518 1.00 90.44 200 GLN A N 1
ATOM 1594 C CA . GLN A 1 200 ? -1.866 8.120 13.992 1.00 90.44 200 GLN A CA 1
ATOM 1595 C C . GLN A 1 200 ? -0.712 7.847 13.035 1.00 90.44 200 GLN A C 1
ATOM 1597 O O . GLN A 1 200 ? 0.227 7.121 13.371 1.00 90.44 200 GLN A O 1
ATOM 1602 N N . THR A 1 201 ? -0.773 8.436 11.848 1.00 88.69 201 THR A N 1
ATOM 1603 C CA . THR A 1 201 ? 0.312 8.375 10.870 1.00 88.69 201 THR A CA 1
ATOM 1604 C C . THR A 1 201 ? 1.460 9.283 11.303 1.00 88.69 201 THR A C 1
ATOM 1606 O O . THR A 1 201 ? 1.266 10.282 12.006 1.00 88.69 201 THR A O 1
ATOM 1609 N N . THR A 1 202 ? 2.676 8.979 10.855 1.00 84.12 202 THR A N 1
ATOM 1610 C CA . THR A 1 202 ? 3.730 10.006 10.831 1.00 84.12 202 THR A CA 1
ATOM 1611 C C . THR A 1 202 ? 3.368 11.109 9.826 1.00 84.12 202 THR A C 1
ATOM 1613 O O . THR A 1 202 ? 2.446 10.900 9.030 1.00 84.12 202 THR A O 1
ATOM 1616 N N . PRO A 1 203 ? 4.061 12.269 9.836 1.00 84.81 203 PRO A N 1
ATOM 1617 C CA . PRO A 1 203 ? 3.803 13.322 8.860 1.00 84.81 203 PRO A CA 1
ATOM 1618 C C . PRO A 1 203 ? 3.898 12.773 7.435 1.00 84.81 203 PRO A C 1
ATOM 1620 O O . PRO A 1 203 ? 4.965 12.326 7.014 1.00 84.81 203 PRO A O 1
ATOM 1623 N N . ALA A 1 204 ? 2.770 12.787 6.735 1.00 81.12 204 ALA A N 1
ATOM 1624 C CA . ALA A 1 204 ? 2.569 12.219 5.414 1.00 81.12 204 ALA A CA 1
ATOM 1625 C C . ALA A 1 204 ? 2.140 13.318 4.440 1.00 81.12 204 ALA A C 1
ATOM 1627 O O . ALA A 1 204 ? 1.577 14.337 4.846 1.00 81.12 204 ALA A O 1
ATOM 1628 N N . ASP A 1 205 ? 2.442 13.125 3.160 1.00 80.38 205 ASP A N 1
ATOM 1629 C CA . ASP A 1 205 ? 1.967 14.021 2.113 1.00 80.38 205 ASP A CA 1
ATOM 1630 C C . ASP A 1 205 ? 0.481 13.753 1.788 1.00 80.38 205 ASP A C 1
ATOM 1632 O O . ASP A 1 205 ? -0.085 12.736 2.214 1.00 80.38 205 ASP A O 1
ATOM 1636 N N . PRO A 1 206 ? -0.187 14.661 1.055 1.00 80.75 206 PRO A N 1
ATOM 1637 C CA . PRO A 1 206 ? -1.592 14.486 0.705 1.00 80.75 206 PRO A CA 1
ATOM 1638 C C . PRO A 1 206 ? -1.881 13.209 -0.095 1.00 80.75 206 PRO A C 1
ATOM 1640 O O . PRO A 1 206 ? -2.950 12.630 0.078 1.00 80.75 206 PRO A O 1
ATOM 1643 N N . ASP A 1 207 ? -0.943 12.744 -0.930 1.00 79.62 207 ASP A N 1
ATOM 1644 C CA . ASP A 1 207 ? -1.116 11.537 -1.748 1.00 79.62 207 ASP A CA 1
ATOM 1645 C C . ASP A 1 207 ? -1.152 10.274 -0.867 1.00 79.62 207 ASP A C 1
ATOM 1647 O O . ASP A 1 207 ? -2.005 9.404 -1.071 1.00 79.62 207 ASP A O 1
ATOM 1651 N N . LEU A 1 208 ? -0.272 10.174 0.137 1.00 82.50 208 LEU A N 1
ATOM 1652 C CA . LEU A 1 208 ? -0.269 9.071 1.097 1.00 82.50 208 LEU A CA 1
ATOM 1653 C C . LEU A 1 208 ? -1.486 9.137 2.025 1.00 82.50 208 LEU A C 1
ATOM 1655 O O . LEU A 1 208 ? -2.099 8.103 2.288 1.00 82.50 208 LEU A O 1
ATOM 1659 N N . LEU A 1 209 ? -1.871 10.323 2.508 1.00 86.00 209 LEU A N 1
ATOM 1660 C CA . LEU A 1 209 ? -3.077 10.479 3.331 1.00 86.00 209 LEU A CA 1
ATOM 1661 C C . LEU A 1 209 ? -4.333 10.078 2.553 1.00 86.00 209 LEU A C 1
ATOM 1663 O O . LEU A 1 209 ? -5.173 9.346 3.073 1.00 86.00 209 LEU A O 1
ATOM 1667 N N . GLU A 1 210 ? -4.435 10.472 1.286 1.00 84.88 210 GLU A N 1
ATOM 1668 C CA . GLU A 1 210 ? -5.493 9.998 0.402 1.00 84.88 210 GLU A CA 1
ATOM 1669 C C . GLU A 1 210 ? -5.422 8.470 0.239 1.00 84.88 210 GLU A C 1
ATOM 1671 O O . GLU A 1 210 ? -6.429 7.785 0.407 1.00 84.88 210 GLU A O 1
ATOM 1676 N N . GLY A 1 211 ? -4.237 7.900 0.006 1.00 85.12 211 GLY A N 1
ATOM 1677 C CA . GLY A 1 211 ? -4.040 6.450 -0.067 1.00 85.12 211 GLY A CA 1
ATOM 1678 C C . GLY A 1 211 ? -4.506 5.704 1.191 1.00 85.12 211 GLY A C 1
ATOM 1679 O O . GLY A 1 211 ? -5.147 4.656 1.084 1.00 85.12 211 GLY A O 1
ATOM 1680 N N . ILE A 1 212 ? -4.251 6.261 2.378 1.00 89.94 212 ILE A N 1
ATOM 1681 C CA . ILE A 1 212 ? -4.723 5.732 3.667 1.00 89.94 212 ILE A CA 1
ATOM 1682 C C . ILE A 1 212 ? -6.241 5.881 3.789 1.00 89.94 212 ILE A C 1
ATOM 1684 O O . ILE A 1 212 ? -6.914 4.947 4.213 1.00 89.94 212 ILE A O 1
ATOM 1688 N N . GLN A 1 213 ? -6.821 7.005 3.373 1.00 89.44 213 GLN A N 1
ATOM 1689 C CA . GLN A 1 213 ? -8.275 7.157 3.347 1.00 89.44 213 GLN A CA 1
ATOM 1690 C C . GLN A 1 213 ? -8.931 6.088 2.459 1.00 89.44 213 GLN A C 1
ATOM 1692 O O . GLN A 1 213 ? -9.944 5.505 2.841 1.00 89.44 213 GLN A O 1
ATOM 1697 N N . TRP A 1 214 ? -8.331 5.775 1.309 1.00 86.12 214 TRP A N 1
ATOM 1698 C CA . TRP A 1 214 ? -8.801 4.702 0.433 1.00 86.12 214 TRP A CA 1
ATOM 1699 C C . TRP A 1 214 ? -8.587 3.314 1.027 1.00 86.12 214 TRP A C 1
ATOM 1701 O O . TRP A 1 214 ? -9.463 2.461 0.898 1.00 86.12 214 TRP A O 1
ATOM 1711 N N . MET A 1 215 ? -7.481 3.083 1.737 1.00 89.19 215 MET A N 1
ATOM 1712 C CA . MET A 1 215 ? -7.279 1.867 2.529 1.00 89.19 215 MET A CA 1
ATOM 1713 C C . MET A 1 215 ? -8.464 1.622 3.473 1.00 89.19 215 MET A C 1
ATOM 1715 O O . MET A 1 215 ? -8.991 0.515 3.504 1.00 89.19 215 MET A O 1
ATOM 1719 N N . LEU A 1 216 ? -8.940 2.654 4.173 1.00 90.88 216 LEU A N 1
ATOM 1720 C CA . LEU A 1 216 ? -10.038 2.550 5.142 1.00 90.88 216 LEU A CA 1
ATOM 1721 C C . LEU A 1 216 ? -11.414 2.231 4.524 1.00 90.88 216 LEU A C 1
ATOM 1723 O O . LEU A 1 216 ? -12.344 1.916 5.264 1.00 90.88 216 LEU A O 1
ATOM 1727 N N . LEU A 1 217 ? -11.562 2.298 3.196 1.00 88.31 217 LEU A N 1
ATOM 1728 C CA . LEU A 1 217 ? -12.791 1.917 2.480 1.00 88.31 217 LEU A CA 1
ATOM 1729 C C . LEU A 1 217 ? -12.873 0.414 2.165 1.00 88.31 217 LEU A C 1
ATOM 1731 O O . LEU A 1 217 ? -13.902 -0.058 1.680 1.00 88.31 217 LEU A O 1
ATOM 1735 N N . HIS A 1 218 ? -11.795 -0.332 2.404 1.00 87.50 218 HIS A N 1
ATOM 1736 C CA . HIS A 1 218 ? -11.744 -1.767 2.148 1.00 87.50 218 HIS A CA 1
ATOM 1737 C C . HIS A 1 218 ? -12.572 -2.538 3.177 1.00 87.50 218 HIS A C 1
ATOM 1739 O O . HIS A 1 218 ? -12.734 -2.097 4.313 1.00 87.50 218 HIS A O 1
ATOM 1745 N N . ASP A 1 219 ? -13.114 -3.693 2.777 1.00 84.50 219 ASP A N 1
ATOM 1746 C CA . ASP A 1 219 ? -13.945 -4.487 3.696 1.00 84.50 219 ASP A CA 1
ATOM 1747 C C . ASP A 1 219 ? -13.107 -5.389 4.602 1.00 84.50 219 ASP A C 1
ATOM 1749 O O . ASP A 1 219 ? -13.537 -5.767 5.687 1.00 84.50 219 ASP A O 1
ATOM 1753 N N . THR A 1 220 ? -11.898 -5.704 4.150 1.00 88.06 220 THR A N 1
ATOM 1754 C CA . THR A 1 220 ? -10.962 -6.587 4.810 1.00 88.06 220 THR A CA 1
ATOM 1755 C C . THR A 1 220 ? -9.670 -5.810 4.965 1.00 88.06 220 THR A C 1
ATOM 1757 O O . THR A 1 220 ? -8.951 -5.573 3.992 1.00 88.06 220 THR A O 1
ATOM 1760 N N . ILE A 1 221 ? -9.388 -5.395 6.196 1.00 92.00 221 ILE A N 1
ATOM 1761 C CA . ILE A 1 221 ? -8.169 -4.674 6.549 1.00 92.00 221 ILE A CA 1
ATOM 1762 C C . ILE A 1 221 ? -7.437 -5.529 7.574 1.00 92.00 221 ILE A C 1
ATOM 1764 O O . ILE A 1 221 ? -7.901 -5.684 8.704 1.00 92.00 221 ILE A O 1
ATOM 1768 N N . LEU A 1 222 ? -6.299 -6.102 7.186 1.00 92.88 222 LEU A N 1
ATOM 1769 C CA . LEU A 1 222 ? -5.413 -6.798 8.112 1.00 92.88 222 LEU A CA 1
ATOM 1770 C C . LEU A 1 222 ? -4.230 -5.894 8.434 1.00 92.88 222 LEU A C 1
ATOM 1772 O O . LEU A 1 222 ? -3.459 -5.555 7.539 1.00 92.88 222 LEU A O 1
ATOM 1776 N N . LEU A 1 223 ? -4.057 -5.529 9.704 1.00 92.00 223 LEU A N 1
ATOM 1777 C CA . LEU A 1 223 ? -2.871 -4.805 10.159 1.00 92.00 223 LEU A CA 1
ATOM 1778 C C . LEU A 1 223 ? -1.991 -5.753 10.968 1.00 92.00 223 LEU A C 1
ATOM 1780 O O . LEU A 1 223 ? -2.392 -6.227 12.030 1.00 92.00 223 LEU A O 1
ATOM 1784 N N . ASN A 1 224 ? -0.800 -6.060 10.446 1.00 90.31 224 ASN A N 1
ATOM 1785 C CA . ASN A 1 224 ? 0.111 -7.071 10.997 1.00 90.31 224 ASN A CA 1
ATOM 1786 C C . ASN A 1 224 ? -0.589 -8.425 11.268 1.00 90.31 224 ASN A C 1
ATOM 1788 O O . ASN A 1 224 ? -0.308 -9.088 12.263 1.00 90.31 224 ASN A O 1
ATOM 1792 N N . GLY A 1 225 ? -1.520 -8.817 10.390 1.00 87.06 225 GLY A N 1
ATOM 1793 C CA . GLY A 1 225 ? -2.280 -10.070 10.479 1.00 87.06 225 GLY A CA 1
ATOM 1794 C C . GLY A 1 225 ? -3.540 -10.027 11.354 1.00 87.06 225 GLY A C 1
ATOM 1795 O O . GLY A 1 225 ? -4.308 -10.983 11.337 1.00 87.06 225 GLY A O 1
ATOM 1796 N N . ILE A 1 226 ? -3.798 -8.937 12.083 1.00 88.69 226 ILE A N 1
ATOM 1797 C CA . ILE A 1 226 ? -5.022 -8.778 12.884 1.00 88.69 226 ILE A CA 1
ATOM 1798 C C . ILE A 1 226 ? -6.110 -8.141 12.017 1.00 88.69 226 ILE A C 1
ATOM 1800 O O . ILE A 1 226 ? -5.850 -7.147 11.341 1.00 88.69 226 ILE A O 1
ATOM 1804 N N . SER A 1 227 ? -7.319 -8.707 12.041 1.00 91.81 227 SER A N 1
ATOM 1805 C CA . SER A 1 227 ? -8.465 -8.196 11.282 1.00 91.81 227 SER A CA 1
ATOM 1806 C C . SER A 1 227 ? -9.108 -6.991 11.957 1.00 91.81 227 SER A C 1
ATOM 1808 O O . SER A 1 227 ? -9.418 -7.024 13.149 1.00 91.81 227 SER A O 1
ATOM 1810 N N . TYR A 1 228 ? -9.351 -5.953 11.163 1.00 92.00 228 TYR A N 1
ATOM 1811 C CA . TYR A 1 228 ? -9.959 -4.710 11.599 1.00 92.00 228 TYR A CA 1
ATOM 1812 C C . TYR A 1 228 ? -11.127 -4.285 10.708 1.00 92.00 228 TYR A C 1
ATOM 1814 O O . TYR A 1 228 ? -11.137 -4.554 9.507 1.00 92.00 228 TYR A O 1
ATOM 1822 N N . THR A 1 229 ? -12.059 -3.539 11.302 1.00 91.94 229 THR A N 1
ATOM 1823 C CA . THR A 1 229 ? -13.138 -2.831 10.599 1.00 91.94 229 THR A CA 1
ATOM 1824 C C . THR A 1 229 ? -13.040 -1.330 10.863 1.00 91.94 229 THR A C 1
ATOM 1826 O O . THR A 1 229 ? -12.803 -0.908 11.996 1.00 91.94 229 THR A O 1
ATOM 1829 N N . THR A 1 230 ? -13.231 -0.498 9.841 1.00 92.56 230 THR A N 1
ATOM 1830 C CA . THR A 1 230 ? -13.188 0.965 9.991 1.00 92.56 230 THR A CA 1
ATOM 1831 C C . THR A 1 230 ? -14.329 1.483 10.870 1.00 92.56 230 THR A C 1
ATOM 1833 O O . THR A 1 230 ? -15.490 1.151 10.639 1.00 92.56 230 THR A O 1
ATOM 1836 N N . ARG A 1 231 ? -14.008 2.339 11.854 1.00 91.50 231 ARG A N 1
ATOM 1837 C CA . ARG A 1 231 ? -14.993 3.050 12.694 1.00 91.50 231 ARG A CA 1
ATOM 1838 C C . ARG A 1 231 ? -14.948 4.559 12.490 1.00 91.50 231 ARG A C 1
ATOM 1840 O O . ARG A 1 231 ? -15.991 5.170 12.290 1.00 91.50 231 ARG A O 1
ATOM 1847 N N . GLU A 1 232 ? -13.757 5.148 12.540 1.00 93.19 232 GLU A N 1
ATOM 1848 C CA . GLU A 1 232 ? -13.526 6.564 12.234 1.00 93.19 232 GLU A CA 1
ATOM 1849 C C . GLU A 1 232 ? -12.596 6.645 11.019 1.00 93.19 232 GLU A C 1
ATOM 1851 O O . GLU A 1 232 ? -11.508 6.061 11.030 1.00 93.19 232 GLU A O 1
ATOM 1856 N N . PHE A 1 233 ? -13.030 7.357 9.977 1.00 93.19 233 PHE A N 1
ATOM 1857 C CA . PHE A 1 233 ? -12.210 7.642 8.797 1.00 93.19 233 PHE A CA 1
ATOM 1858 C C . PHE A 1 233 ? -11.071 8.619 9.117 1.00 93.19 233 PHE A C 1
ATOM 1860 O O . PHE A 1 233 ? -10.996 9.165 10.219 1.00 93.19 233 PHE A O 1
ATOM 1867 N N . LEU A 1 234 ? -10.172 8.826 8.153 1.00 92.44 234 LEU A N 1
ATOM 1868 C CA . LEU A 1 234 ? -9.006 9.675 8.333 1.00 92.44 234 LEU A CA 1
ATOM 1869 C C . LEU A 1 234 ? -9.422 11.127 8.581 1.00 92.44 234 LEU A C 1
ATOM 1871 O O . LEU A 1 234 ? -10.131 11.740 7.785 1.00 92.44 234 LEU A O 1
ATOM 1875 N N . THR A 1 235 ? -8.907 11.699 9.659 1.00 91.69 235 THR A N 1
ATOM 1876 C CA . THR A 1 235 ? -8.952 13.136 9.921 1.00 91.69 235 THR A CA 1
ATOM 1877 C C . THR A 1 235 ? -7.526 13.665 9.950 1.00 91.69 235 THR A C 1
ATOM 1879 O O . THR A 1 235 ? -6.727 13.206 10.770 1.00 91.69 235 THR A O 1
ATOM 1882 N N . SER A 1 236 ? -7.195 14.626 9.087 1.00 85.12 236 SER A N 1
ATOM 1883 C CA . SER A 1 236 ? -5.944 15.384 9.179 1.00 85.12 236 SER A CA 1
ATOM 1884 C C . SER A 1 236 ? -6.224 16.788 9.712 1.00 85.12 236 SER A C 1
ATOM 1886 O O . SER A 1 236 ? -7.283 17.373 9.472 1.00 85.12 236 SER A O 1
ATOM 1888 N N . GLN A 1 237 ? -5.297 17.322 10.505 1.00 68.56 237 GLN A N 1
ATOM 1889 C CA . GLN A 1 237 ? -5.337 18.729 10.893 1.00 68.56 237 GLN A CA 1
ATOM 1890 C C . GLN A 1 237 ? -4.453 19.503 9.929 1.00 68.56 237 GLN A C 1
ATOM 1892 O O . GLN A 1 237 ? -3.227 19.400 10.018 1.00 68.56 237 GLN A O 1
ATOM 1897 N N . ALA A 1 238 ? -5.083 20.293 9.058 1.00 57.44 238 ALA A N 1
ATOM 1898 C CA . ALA A 1 238 ? -4.370 21.169 8.149 1.00 57.44 238 ALA A CA 1
ATOM 1899 C C . ALA A 1 238 ? -3.474 22.123 8.944 1.00 57.44 238 ALA A C 1
ATOM 1901 O O . ALA A 1 238 ? -3.946 22.974 9.704 1.00 57.44 238 ALA A O 1
ATOM 1902 N N . LYS A 1 239 ? -2.163 21.951 8.799 1.00 57.78 239 LYS A N 1
ATOM 1903 C CA . LYS A 1 239 ? -1.160 22.906 9.274 1.00 57.78 239 LYS A CA 1
ATOM 1904 C C . LYS A 1 239 ? -0.541 23.557 8.047 1.00 57.78 239 LYS A C 1
ATOM 1906 O O . LYS A 1 239 ? -0.582 23.003 6.960 1.00 57.78 239 LYS A O 1
ATOM 1911 N N . ASN A 1 240 ? 0.097 24.712 8.216 1.00 54.16 240 ASN A N 1
ATOM 1912 C CA . ASN A 1 240 ? 0.784 25.434 7.132 1.00 54.16 240 ASN A CA 1
ATOM 1913 C C . ASN A 1 240 ? 1.960 24.648 6.481 1.00 54.16 240 ASN A C 1
ATOM 1915 O O . ASN A 1 240 ? 2.743 25.227 5.730 1.00 54.16 240 ASN A O 1
ATOM 1919 N N . SER A 1 241 ? 2.133 23.358 6.791 1.00 63.66 241 SER A N 1
ATOM 1920 C CA . SER A 1 241 ? 3.123 22.449 6.220 1.00 63.66 241 SER A CA 1
ATOM 1921 C C . SER A 1 241 ? 2.484 21.506 5.201 1.00 63.66 241 SER A C 1
ATOM 1923 O O . SER A 1 241 ? 1.437 20.935 5.459 1.00 63.66 241 SER A O 1
ATOM 1925 N N . ASN A 1 242 ? 3.189 21.228 4.099 1.00 70.50 242 ASN A N 1
ATOM 1926 C CA . ASN A 1 242 ? 2.776 20.231 3.092 1.00 70.50 242 ASN A CA 1
ATOM 1927 C C . ASN A 1 242 ? 2.749 18.776 3.614 1.00 70.50 242 ASN A C 1
ATOM 1929 O O . ASN A 1 242 ? 2.467 17.868 2.840 1.00 70.50 242 ASN A O 1
ATOM 1933 N N . LEU A 1 243 ? 3.126 18.547 4.877 1.00 79.81 243 LEU A N 1
ATOM 1934 C CA . LEU A 1 243 ? 3.090 17.248 5.541 1.00 79.81 243 LEU A CA 1
ATOM 1935 C C . LEU A 1 243 ? 2.180 17.344 6.759 1.00 79.81 243 LEU A C 1
ATOM 1937 O O . LEU A 1 243 ? 2.313 18.279 7.556 1.00 79.81 243 LEU A O 1
ATOM 1941 N N . GLU A 1 244 ? 1.306 16.360 6.923 1.00 83.94 244 GLU A N 1
ATOM 1942 C CA . GLU A 1 244 ? 0.305 16.330 7.982 1.00 83.94 244 GLU A CA 1
ATOM 1943 C C . GLU A 1 244 ? 0.231 14.948 8.627 1.00 83.94 244 GLU A C 1
ATOM 1945 O O . GLU A 1 244 ? 0.484 13.922 7.997 1.00 83.94 244 GLU A O 1
ATOM 1950 N N . ASN A 1 245 ? -0.134 14.917 9.907 1.00 86.62 245 ASN A N 1
ATOM 1951 C CA . ASN A 1 245 ? -0.503 13.667 10.557 1.00 86.62 245 ASN A CA 1
ATOM 1952 C C . ASN A 1 245 ? -1.990 13.416 10.303 1.00 86.62 245 ASN A C 1
ATOM 1954 O O . ASN A 1 245 ? -2.809 14.319 10.489 1.00 86.62 245 ASN A O 1
ATOM 1958 N N . GLY A 1 246 ? -2.336 12.183 9.955 1.00 89.44 246 GLY A N 1
ATOM 1959 C CA . GLY A 1 246 ? -3.707 11.702 9.929 1.00 89.44 246 GLY A CA 1
ATOM 1960 C C . GLY 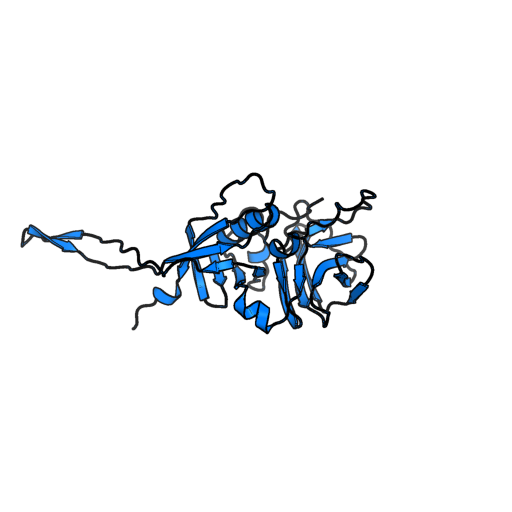A 1 246 ? -3.993 10.809 11.132 1.00 89.44 246 GLY A C 1
ATOM 1961 O O . GLY A 1 246 ? -3.126 10.055 11.578 1.00 89.44 246 GLY A O 1
ATOM 1962 N N . THR A 1 247 ? -5.210 10.880 11.658 1.00 92.62 247 THR A N 1
ATOM 1963 C CA . THR A 1 247 ? -5.709 9.966 12.692 1.00 92.62 247 THR A CA 1
ATOM 1964 C C . THR A 1 247 ? -6.934 9.223 12.193 1.00 92.62 247 THR A C 1
ATOM 1966 O O . THR A 1 247 ? -7.763 9.807 11.504 1.00 92.62 247 THR A O 1
ATOM 1969 N N . PHE A 1 248 ? -7.056 7.949 12.548 1.00 94.69 248 PHE A N 1
ATOM 1970 C CA . PHE A 1 248 ? -8.216 7.115 12.232 1.00 94.69 248 PHE A CA 1
ATOM 1971 C C . PHE A 1 248 ? -8.433 6.079 13.340 1.00 94.69 248 PHE A C 1
ATOM 1973 O O . PHE A 1 248 ? -7.537 5.836 14.158 1.00 94.69 248 PHE A O 1
ATOM 1980 N N . ALA A 1 249 ? -9.614 5.462 13.381 1.00 93.75 249 ALA A N 1
ATOM 1981 C CA . ALA A 1 249 ? -9.942 4.455 14.387 1.00 93.75 249 ALA A CA 1
ATOM 1982 C C . ALA A 1 249 ? -10.553 3.203 13.764 1.00 93.75 249 ALA A C 1
ATOM 1984 O O . ALA A 1 249 ? -11.418 3.277 12.888 1.00 93.75 249 ALA A O 1
ATOM 1985 N N . LEU A 1 250 ? -10.116 2.052 14.266 1.00 93.12 250 LEU A N 1
ATOM 1986 C CA . LEU A 1 250 ? -10.510 0.731 13.799 1.00 93.12 250 LEU A CA 1
ATOM 1987 C C . LEU A 1 250 ? -11.043 -0.117 14.957 1.00 93.12 250 LEU A C 1
ATOM 1989 O O . LEU A 1 250 ? -10.532 -0.036 16.073 1.00 93.12 250 LEU A O 1
ATOM 1993 N N . ILE A 1 251 ? -12.032 -0.961 14.682 1.00 91.88 251 ILE A N 1
ATOM 1994 C CA . ILE A 1 251 ? -12.507 -2.011 15.587 1.00 91.88 251 ILE A CA 1
ATOM 1995 C C . ILE A 1 251 ? -11.682 -3.269 15.332 1.00 91.88 251 ILE A C 1
ATOM 1997 O O . ILE A 1 251 ? -11.576 -3.715 14.193 1.00 91.88 251 ILE A O 1
ATOM 2001 N N . ASP A 1 252 ? -11.080 -3.816 16.383 1.00 90.75 252 ASP A N 1
ATOM 2002 C CA . ASP A 1 252 ? -10.348 -5.082 16.360 1.00 90.75 252 ASP A CA 1
ATOM 2003 C C . ASP A 1 252 ? -11.337 -6.257 16.366 1.00 90.75 252 ASP A C 1
ATOM 2005 O O . ASP A 1 252 ? -11.918 -6.594 17.401 1.00 90.75 252 ASP A O 1
ATOM 2009 N N . ASN A 1 253 ? -11.518 -6.895 15.208 1.00 86.31 253 ASN A N 1
ATOM 2010 C CA . ASN A 1 253 ? -12.484 -7.981 15.036 1.00 86.31 253 ASN A CA 1
ATOM 2011 C C . ASN A 1 253 ? -12.063 -9.263 15.773 1.00 86.31 253 ASN A C 1
ATOM 2013 O O . ASN A 1 253 ? -12.911 -10.108 16.051 1.00 86.31 253 ASN A O 1
ATOM 2017 N N . SER A 1 254 ? -10.778 -9.414 16.126 1.00 80.81 254 SER A N 1
ATOM 2018 C CA . SER A 1 254 ? -10.311 -10.568 16.912 1.00 80.81 254 SER A CA 1
ATOM 2019 C C . SER A 1 254 ? -10.832 -10.554 18.352 1.00 80.81 254 SER A C 1
ATOM 2021 O O . SER A 1 254 ? -10.821 -11.578 19.030 1.00 80.81 254 SER A O 1
ATOM 2023 N N . TYR A 1 255 ? -11.323 -9.402 18.819 1.00 73.00 255 TYR A N 1
ATOM 2024 C CA . TYR A 1 255 ? -11.939 -9.266 20.135 1.00 73.00 255 TYR A CA 1
ATOM 2025 C C . TYR A 1 255 ? -13.400 -9.743 20.168 1.00 73.00 255 TYR A C 1
ATOM 2027 O O . TYR A 1 255 ? -13.872 -10.183 21.212 1.00 73.00 255 TYR A O 1
ATOM 2035 N N . ALA A 1 256 ? -14.113 -9.680 19.038 1.00 59.03 256 ALA A N 1
ATOM 2036 C CA . ALA A 1 256 ? -15.549 -9.961 18.962 1.00 59.03 256 ALA A CA 1
ATOM 2037 C C . ALA A 1 256 ? -15.899 -11.464 18.917 1.00 59.03 256 ALA A C 1
ATOM 2039 O O . ALA A 1 256 ? -17.071 -11.829 19.011 1.00 59.03 256 ALA A O 1
ATOM 2040 N N . THR A 1 257 ? -14.915 -12.362 18.794 1.00 49.56 257 THR A N 1
ATOM 2041 C CA . THR A 1 257 ? -15.139 -13.810 18.921 1.00 49.56 257 THR A CA 1
ATOM 2042 C C . THR A 1 257 ? -15.342 -14.190 20.384 1.00 49.56 257 THR A C 1
ATOM 2044 O O . THR A 1 257 ? -14.389 -14.215 21.163 1.00 49.56 257 THR A O 1
ATOM 2047 N N . SER A 1 258 ? -16.585 -14.510 20.759 1.00 38.88 258 SER A N 1
ATOM 2048 C CA . SER A 1 258 ? -16.875 -15.117 22.056 1.00 38.88 258 SER A CA 1
ATOM 2049 C C . SER A 1 258 ? -16.117 -16.435 22.190 1.00 38.88 258 SER A C 1
ATOM 2051 O O . SER A 1 258 ? -16.154 -17.270 21.285 1.00 38.88 258 SER A O 1
ATOM 2053 N N . LEU A 1 259 ? -15.472 -16.623 23.341 1.00 36.16 259 LEU A N 1
ATOM 2054 C CA . LEU A 1 259 ? -15.065 -17.934 23.834 1.00 36.16 259 LEU A CA 1
ATOM 2055 C C . LEU A 1 259 ? -16.315 -18.829 23.855 1.00 36.16 259 LEU A C 1
ATOM 2057 O O . LEU A 1 259 ? -17.191 -18.628 24.697 1.00 36.16 259 LEU A O 1
ATOM 2061 N N . TYR A 1 260 ? -16.419 -19.737 22.885 1.00 34.09 260 TYR A N 1
ATOM 2062 C CA . TYR A 1 260 ? -17.262 -20.925 22.995 1.00 34.09 260 TYR A CA 1
ATOM 2063 C C . TYR A 1 260 ? -16.470 -22.014 23.711 1.00 34.09 260 TYR A C 1
ATOM 2065 O O . TYR A 1 260 ? -15.269 -22.166 23.385 1.00 34.09 260 TYR A O 1
#

Sequence (260 aa):
MRVNRPNLLSWYNTAPDTTSLPTFRSDCRKAALITYIGEVTQFYMNLKTPGPVVADDPTVTLVEYRTGGVATEVSADLGFDQIELGVSNPFGSMLCPDVVPGLYYWKIEWGSRTWTSAPIEVIEQQEAKQVSIRAELHHRKAVHGVRYPWLDSDYMCRFRFRAIRVGAPQYPVETSSYREVSTGIVRNYNIAADKLVKFQTTPADPDLLEGIQWMLLHDTILLNGISYTTREFLTSQAKNSNLENGTFALIDNSYATSLY

Organism: NCBI:txid2771354

pLDDT: mean 80.16, std 14.98, range [32.44, 96.56]

Secondary structure (DSSP, 8-state):
-B-BPS-SS-EEE-----SPPPP--TTGGGGSEEEETTPEEEEE--BSS-BPPP-SPPEEEEEETTTS--EEE--EEEEEEEEETTEEEEEEEEEPPS--SEEEEEEEEETTEEEEESPEEEE-HHHHHHH-EEEEEE-SS-BTTB-GGGSTT---EEEEE-EEEE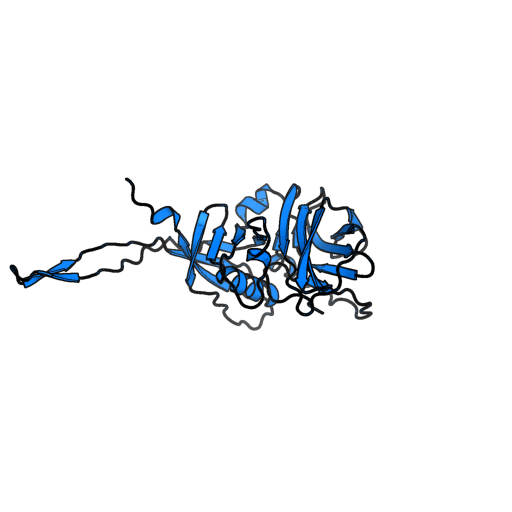EEEE--EEEEEEE-TTT--EEEEEEEE--EEEEEE-SB-HHHHHHHHHHTT-SEEEETTEEEEEEEEEEE---SSS-B-EEEEEEEGGGS----

Radius of gyration: 21.38 Å; chains: 1; bounding box: 65×46×64 Å

Foldseek 3Di:
DFFADAALKTKDWPDPDVDDDPDDDPCVQQAAFEDEAFDKFWDWGLGPFFAFDFPADKWKWKAAPVPRPDTDTWDWDKDWDCPDVRGTTITTMTGHHDDDWHKTWMWIDGPPTIMIIDIYTYDHPVVQVVFKKKKKFAACDDDPRDDVNPPPPSDIGITMFGKDWDDDWDFDFDWDWDQDPVPRDIDTDDGPTWGKIKMKGGFHAPSNLSNQLVRLVTQFIAINNFTWHFDFGWDWDDDPDRTTMIMGMITGVVVRDDDD